Protein AF-A0A379X3N3-F1 (afdb_monomer_lite)

Structure (mmCIF, N/CA/C/O backbone):
data_AF-A0A379X3N3-F1
#
_entry.id   AF-A0A379X3N3-F1
#
loop_
_atom_site.group_PDB
_atom_site.id
_atom_site.type_symbol
_atom_site.label_atom_id
_atom_site.label_alt_id
_atom_site.label_comp_id
_atom_site.label_asym_id
_atom_site.label_entity_id
_atom_site.label_seq_id
_atom_site.pdbx_PDB_ins_code
_atom_site.Cartn_x
_atom_site.Cartn_y
_atom_site.Cartn_z
_atom_site.occupancy
_atom_site.B_iso_or_equiv
_atom_site.auth_seq_id
_atom_site.auth_comp_id
_atom_site.auth_asym_id
_atom_site.auth_atom_id
_atom_site.pdbx_PDB_model_num
ATOM 1 N N . MET A 1 1 ? 20.302 2.102 -43.068 1.00 54.09 1 MET A N 1
ATOM 2 C CA . MET A 1 1 ? 21.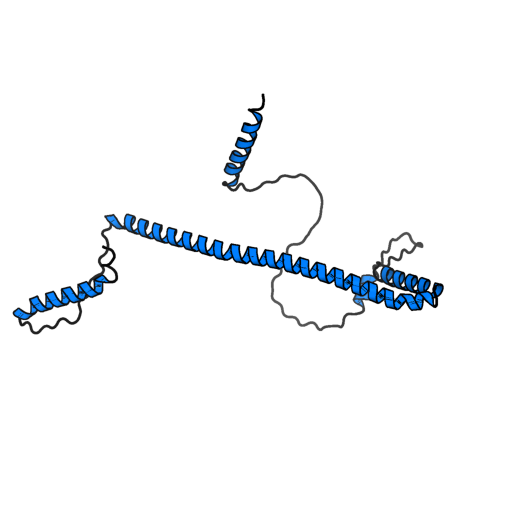719 1.846 -42.735 1.00 54.09 1 MET A CA 1
ATOM 3 C C . MET A 1 1 ? 21.951 1.073 -41.431 1.00 54.09 1 MET A C 1
ATOM 5 O O . MET A 1 1 ? 23.083 0.682 -41.219 1.00 54.09 1 MET A O 1
ATOM 9 N N . ASP A 1 2 ? 20.932 0.757 -40.615 1.00 51.88 2 ASP A N 1
ATOM 10 C CA . ASP A 1 2 ? 21.113 -0.021 -39.363 1.00 51.88 2 ASP A CA 1
ATOM 11 C C . ASP A 1 2 ? 20.844 -1.540 -39.535 1.00 51.88 2 ASP A C 1
ATOM 13 O O . ASP A 1 2 ? 21.485 -2.396 -38.935 1.00 51.88 2 ASP A O 1
ATOM 17 N N . ARG A 1 3 ? 19.973 -1.912 -40.487 1.00 52.22 3 ARG A N 1
ATOM 18 C CA . ARG A 1 3 ? 19.609 -3.315 -40.795 1.00 52.22 3 ARG A CA 1
ATOM 19 C C . ARG A 1 3 ? 20.755 -4.151 -41.397 1.00 52.22 3 ARG A C 1
ATOM 21 O O . ARG A 1 3 ? 20.717 -5.377 -41.372 1.00 52.22 3 ARG A O 1
ATOM 28 N N . ILE A 1 4 ? 21.779 -3.487 -41.934 1.00 55.91 4 ILE A N 1
ATOM 29 C CA . ILE A 1 4 ? 22.947 -4.112 -42.578 1.00 55.91 4 ILE A CA 1
ATOM 30 C C . ILE A 1 4 ? 24.013 -4.581 -41.580 1.00 55.91 4 ILE A C 1
ATOM 32 O O . ILE A 1 4 ? 24.821 -5.441 -41.922 1.00 55.91 4 ILE A O 1
ATOM 36 N N . LEU A 1 5 ? 24.005 -4.054 -40.353 1.00 57.78 5 LEU A N 1
ATOM 37 C CA . LEU A 1 5 ? 25.033 -4.341 -39.351 1.00 57.78 5 LEU A CA 1
ATOM 38 C C . LEU A 1 5 ? 24.737 -5.622 -38.551 1.00 57.78 5 LEU A C 1
ATOM 40 O O . LEU A 1 5 ? 25.677 -6.308 -38.149 1.00 57.78 5 LEU A O 1
ATOM 44 N N . THR A 1 6 ? 23.459 -5.993 -38.397 1.00 59.53 6 THR A N 1
ATOM 45 C CA . THR A 1 6 ? 23.044 -7.125 -37.541 1.00 59.53 6 THR A CA 1
ATOM 46 C C . THR A 1 6 ? 22.432 -8.288 -38.328 1.00 59.53 6 THR A C 1
ATOM 48 O O . THR A 1 6 ? 22.884 -9.420 -38.182 1.00 59.53 6 THR A O 1
ATOM 51 N N . GLU A 1 7 ? 21.458 -8.029 -39.209 1.00 62.16 7 GLU A N 1
ATOM 52 C CA . GLU A 1 7 ? 20.771 -9.067 -40.006 1.00 62.16 7 GLU A CA 1
ATOM 53 C C . GLU A 1 7 ? 21.326 -9.166 -41.433 1.00 62.16 7 GLU A C 1
ATOM 55 O O . GLU A 1 7 ? 21.517 -10.256 -41.974 1.00 62.16 7 GLU A O 1
ATOM 60 N N . GLY A 1 8 ? 21.670 -8.024 -42.036 1.00 63.28 8 GLY A N 1
ATOM 61 C CA . GLY A 1 8 ? 22.209 -7.972 -43.394 1.00 63.28 8 GLY A CA 1
ATOM 62 C C . GLY A 1 8 ? 23.592 -8.602 -43.544 1.00 63.28 8 GLY A C 1
ATOM 63 O O . GLY A 1 8 ? 23.967 -8.941 -44.658 1.00 63.28 8 GLY A O 1
ATOM 64 N N . ARG A 1 9 ? 24.341 -8.842 -42.459 1.00 65.69 9 ARG A N 1
ATOM 65 C CA . ARG A 1 9 ? 25.677 -9.457 -42.538 1.00 65.69 9 ARG A CA 1
ATOM 66 C C . ARG A 1 9 ? 25.641 -10.898 -43.056 1.00 65.69 9 ARG A C 1
ATOM 68 O O . ARG A 1 9 ? 26.589 -11.323 -43.709 1.00 65.69 9 ARG A O 1
ATOM 75 N N . THR A 1 10 ? 24.564 -11.637 -42.787 1.00 71.00 10 THR A N 1
ATOM 76 C CA . THR A 1 10 ? 24.381 -13.006 -43.296 1.00 71.00 10 THR A CA 1
ATOM 77 C C . THR A 1 10 ? 24.008 -12.990 -44.776 1.00 71.00 10 THR A C 1
ATOM 79 O O . THR A 1 10 ? 24.578 -13.745 -45.556 1.00 71.00 10 THR A O 1
ATOM 82 N N . VAL A 1 11 ? 23.114 -12.079 -45.170 1.00 77.88 11 VAL A N 1
ATOM 83 C CA . VAL A 1 11 ? 22.646 -11.931 -46.559 1.00 77.88 11 VAL A CA 1
ATOM 84 C C . VAL A 1 11 ? 23.766 -11.419 -47.470 1.00 77.88 11 VAL A C 1
ATOM 86 O O . VAL A 1 11 ? 24.037 -11.990 -48.519 1.00 77.88 11 VAL A O 1
ATOM 89 N N . ILE A 1 12 ? 24.505 -10.402 -47.024 1.00 78.88 12 ILE A N 1
ATOM 90 C CA . ILE A 1 12 ? 25.644 -9.852 -47.769 1.00 78.88 12 ILE A CA 1
ATOM 91 C C . ILE A 1 12 ? 26.758 -10.902 -47.906 1.00 78.88 12 ILE A C 1
ATOM 93 O O . ILE A 1 12 ? 27.429 -10.941 -48.929 1.00 78.88 12 ILE A O 1
ATOM 97 N N . ARG A 1 13 ? 26.939 -11.792 -46.918 1.00 78.50 13 ARG A N 1
ATOM 98 C CA . ARG A 1 13 ? 27.905 -12.900 -47.003 1.00 78.50 13 ARG A CA 1
ATOM 99 C C . ARG A 1 13 ? 27.524 -13.926 -48.066 1.00 78.50 13 ARG A C 1
ATOM 101 O O . ARG A 1 13 ? 28.397 -14.356 -48.812 1.00 78.50 13 ARG A O 1
ATOM 108 N N . SER A 1 14 ? 26.251 -14.317 -48.141 1.00 81.94 14 SER A N 1
ATOM 109 C CA . SER A 1 14 ? 25.797 -15.247 -49.181 1.00 81.94 14 SER A CA 1
ATOM 110 C C . SER A 1 14 ? 25.897 -14.637 -50.577 1.00 81.94 14 SER A C 1
ATOM 112 O O . SER A 1 14 ? 26.274 -15.330 -51.522 1.00 81.94 14 SER A O 1
ATOM 114 N N . ASP A 1 15 ? 25.611 -13.340 -50.703 1.00 84.25 15 ASP A N 1
ATOM 115 C CA . ASP A 1 15 ? 25.663 -12.642 -51.986 1.00 84.25 15 ASP A CA 1
ATOM 116 C C . ASP A 1 15 ? 27.104 -12.497 -52.490 1.00 84.25 15 ASP A C 1
ATOM 118 O O . ASP A 1 15 ? 27.383 -12.836 -53.642 1.00 84.25 15 ASP A O 1
ATOM 122 N N . THR A 1 16 ? 28.047 -12.104 -51.624 1.00 83.81 16 THR A N 1
ATOM 123 C CA . THR A 1 16 ? 29.464 -12.011 -52.007 1.00 83.81 16 THR A CA 1
ATOM 124 C C . THR A 1 16 ? 30.084 -13.375 -52.276 1.00 83.81 16 THR A C 1
ATOM 126 O O . THR A 1 16 ? 30.878 -13.502 -53.205 1.00 83.81 16 THR A O 1
ATOM 129 N N . GLN A 1 17 ? 29.711 -14.414 -51.520 1.00 83.69 17 GLN A N 1
ATOM 130 C CA . GLN A 1 17 ? 30.141 -15.785 -51.798 1.00 83.69 17 GLN A CA 1
ATOM 131 C C . GLN A 1 17 ? 29.712 -16.224 -53.202 1.00 83.69 17 GLN A C 1
ATOM 133 O O . GLN A 1 17 ? 30.528 -16.780 -53.937 1.00 83.69 17 GLN A O 1
ATOM 138 N N . ARG A 1 18 ? 28.464 -15.939 -53.595 1.00 85.00 18 ARG A N 1
ATOM 139 C CA . ARG A 1 18 ? 27.944 -16.281 -54.924 1.00 85.00 18 ARG A CA 1
ATOM 140 C C . ARG A 1 18 ? 28.677 -15.534 -56.041 1.00 85.00 18 ARG A C 1
ATOM 142 O O . ARG A 1 18 ? 29.036 -16.152 -57.038 1.00 85.00 18 ARG A O 1
ATOM 149 N N . GLU A 1 19 ? 28.927 -14.240 -55.859 1.00 85.62 19 GLU A N 1
ATOM 150 C CA . GLU A 1 19 ? 29.635 -13.390 -56.829 1.00 85.62 19 GLU A CA 1
ATOM 151 C C . GLU A 1 19 ? 31.110 -13.806 -57.005 1.00 85.62 19 GLU A C 1
ATOM 153 O O . GLU A 1 19 ? 31.622 -13.888 -58.126 1.00 85.62 19 GLU A O 1
ATOM 158 N N . LEU A 1 20 ? 31.786 -14.161 -55.907 1.00 83.31 20 LEU A N 1
ATOM 159 C CA . LEU A 1 20 ? 33.136 -14.733 -55.930 1.00 83.31 20 LEU A CA 1
ATOM 160 C C . LEU A 1 20 ? 33.163 -16.097 -56.631 1.00 83.31 20 LEU A C 1
ATOM 162 O O . LEU A 1 20 ? 34.057 -16.352 -57.436 1.00 83.31 20 LEU A O 1
ATOM 166 N N . GLU A 1 21 ? 32.188 -16.969 -56.367 1.00 83.19 21 GLU A N 1
ATOM 167 C CA . GLU A 1 21 ? 32.103 -18.284 -57.010 1.00 83.19 21 GLU A CA 1
ATOM 168 C C . GLU A 1 21 ? 31.851 -18.166 -58.522 1.00 83.19 21 GLU A C 1
ATOM 170 O O . GLU A 1 21 ? 32.465 -18.883 -59.313 1.00 83.19 21 GLU A O 1
ATOM 175 N N . GLU A 1 22 ? 30.991 -17.235 -58.941 1.00 86.12 22 GLU A N 1
ATOM 176 C CA . GLU A 1 22 ? 30.727 -16.930 -60.351 1.00 86.12 22 GLU A CA 1
ATOM 177 C C . GLU A 1 22 ? 31.970 -16.380 -61.063 1.00 86.12 22 GLU A C 1
ATOM 179 O O . GLU A 1 22 ? 32.290 -16.817 -62.170 1.00 86.12 22 GLU A O 1
ATOM 184 N N . THR A 1 23 ? 32.728 -15.508 -60.393 1.00 82.44 23 THR A N 1
ATOM 185 C CA . THR A 1 23 ? 33.973 -14.942 -60.932 1.00 82.44 23 THR A CA 1
ATOM 186 C C . THR A 1 23 ? 35.092 -15.984 -61.030 1.00 82.44 23 THR A C 1
ATOM 188 O O . THR A 1 23 ? 35.889 -15.931 -61.961 1.00 82.44 23 THR A O 1
ATOM 191 N N . ILE A 1 24 ? 35.164 -16.955 -60.109 1.00 82.88 24 ILE A N 1
ATOM 192 C CA . ILE A 1 24 ? 36.232 -17.974 -60.057 1.00 82.88 24 ILE A CA 1
ATOM 193 C C . ILE A 1 24 ? 35.979 -19.155 -61.013 1.00 82.88 24 ILE A C 1
ATOM 195 O O . ILE A 1 24 ? 36.942 -19.721 -61.540 1.00 82.88 24 ILE A O 1
ATOM 199 N N . LYS A 1 25 ? 34.712 -19.511 -61.289 1.00 80.75 25 LYS A N 1
ATOM 200 C CA . LYS A 1 25 ? 34.311 -20.594 -62.218 1.00 80.75 25 LYS A CA 1
ATOM 201 C C . LYS A 1 25 ? 35.048 -20.600 -63.571 1.00 80.75 25 LYS A C 1
ATOM 203 O O . LYS A 1 25 ? 35.559 -21.659 -63.937 1.00 80.75 25 LYS A O 1
ATOM 208 N N . PRO A 1 26 ? 35.161 -19.483 -64.316 1.00 83.81 26 PRO A N 1
ATOM 209 C CA . PRO A 1 26 ? 35.833 -19.479 -65.619 1.00 83.81 26 PRO A CA 1
ATOM 210 C C . PRO A 1 26 ? 37.353 -19.682 -65.540 1.00 83.81 26 PRO A C 1
ATOM 212 O O . PRO A 1 26 ? 37.955 -20.105 -66.525 1.00 83.81 26 PRO A O 1
ATOM 215 N N . TYR A 1 27 ? 37.982 -19.430 -64.387 1.00 82.19 27 TYR A N 1
ATOM 216 C CA . TYR A 1 27 ? 39.433 -19.565 -64.225 1.00 82.19 27 TYR A CA 1
ATOM 217 C C . TYR A 1 27 ? 39.893 -20.996 -63.893 1.00 82.19 27 TYR A C 1
ATOM 219 O O . TYR A 1 27 ? 41.098 -21.229 -63.861 1.00 82.19 27 TYR A O 1
ATOM 227 N N . ASN A 1 28 ? 38.978 -21.955 -63.659 1.00 72.50 28 ASN A N 1
ATOM 228 C CA . ASN A 1 28 ? 39.277 -23.383 -63.420 1.00 72.50 28 ASN A CA 1
ATOM 229 C C . ASN A 1 28 ? 40.468 -23.637 -62.465 1.00 72.50 28 ASN A C 1
ATOM 231 O O . ASN A 1 28 ? 41.291 -24.523 -62.680 1.00 72.50 28 ASN A O 1
ATOM 235 N N . MET A 1 29 ? 40.565 -22.858 -61.383 1.00 77.19 29 MET A N 1
ATOM 236 C CA . MET A 1 29 ? 41.735 -22.868 -60.491 1.00 77.19 29 MET A CA 1
ATOM 237 C C . MET A 1 29 ? 41.759 -24.043 -59.496 1.00 77.19 29 MET A C 1
ATOM 239 O O . MET A 1 29 ? 42.704 -24.164 -58.724 1.00 77.19 29 MET A O 1
ATOM 243 N N . GLY A 1 30 ? 40.725 -24.895 -59.472 1.00 78.06 30 GLY A N 1
ATOM 244 C CA . GLY A 1 30 ? 40.623 -26.022 -58.532 1.00 78.06 30 GLY A CA 1
ATOM 245 C C . GLY A 1 30 ? 40.448 -25.616 -57.059 1.00 78.06 30 GLY A C 1
ATOM 246 O O . GLY A 1 30 ? 40.640 -26.444 -56.174 1.00 78.06 30 GLY A O 1
ATOM 247 N N . ILE A 1 31 ? 40.096 -24.354 -56.787 1.00 80.31 31 ILE A N 1
ATOM 248 C CA . ILE A 1 31 ? 39.899 -23.798 -55.440 1.00 80.31 31 ILE A CA 1
ATOM 249 C C . ILE A 1 31 ? 38.396 -23.713 -55.146 1.00 80.31 31 ILE A C 1
ATOM 251 O O . ILE A 1 31 ? 37.634 -23.208 -55.968 1.00 80.31 31 ILE A O 1
ATOM 255 N N . THR A 1 32 ? 37.973 -24.166 -53.964 1.00 77.88 32 THR A N 1
ATOM 256 C CA . THR A 1 32 ? 36.585 -24.067 -53.476 1.00 77.88 32 THR A CA 1
ATOM 257 C C . THR A 1 32 ? 36.490 -23.087 -52.310 1.00 77.88 32 THR A C 1
ATOM 259 O O . THR A 1 32 ? 37.279 -23.171 -51.367 1.00 77.88 32 THR A O 1
ATOM 262 N N . LEU A 1 33 ? 35.515 -22.176 -52.348 1.00 75.31 33 LEU A N 1
ATOM 263 C CA . LEU A 1 33 ? 35.290 -21.192 -51.288 1.00 75.31 33 LEU A CA 1
ATOM 264 C C . LEU A 1 33 ? 34.464 -21.817 -50.151 1.00 75.31 33 LEU A C 1
ATOM 266 O O . LEU A 1 33 ? 33.369 -22.316 -50.398 1.00 75.31 33 LEU A O 1
ATOM 270 N N . LEU A 1 34 ? 34.993 -21.808 -48.922 1.00 79.81 34 LEU A N 1
ATOM 271 C CA . LEU A 1 34 ? 34.355 -22.455 -47.765 1.00 79.81 34 LEU A CA 1
ATOM 272 C C . LEU A 1 34 ? 33.547 -21.472 -46.901 1.00 79.81 34 LEU A C 1
ATOM 274 O O . LEU A 1 34 ? 32.418 -21.775 -46.532 1.00 79.81 34 LEU A O 1
ATOM 278 N N . ASP A 1 35 ? 34.113 -20.300 -46.592 1.00 77.50 35 ASP A N 1
ATOM 279 C CA . ASP A 1 35 ? 33.439 -19.229 -45.843 1.00 77.50 35 ASP A CA 1
ATOM 280 C C . ASP A 1 35 ? 34.049 -17.858 -46.190 1.00 77.50 35 ASP A C 1
ATOM 282 O O . ASP A 1 35 ? 35.236 -17.756 -46.514 1.00 77.50 35 ASP A O 1
ATOM 286 N N . VAL A 1 36 ? 33.235 -16.803 -46.099 1.00 77.69 36 VAL A N 1
ATOM 287 C CA . VAL A 1 36 ? 33.642 -15.403 -46.289 1.00 77.69 36 VAL A CA 1
ATOM 288 C C . VAL A 1 36 ? 33.483 -14.672 -44.960 1.00 77.69 36 VAL A C 1
ATOM 290 O O . VAL A 1 36 ? 32.374 -14.475 -44.460 1.00 77.69 36 VAL A O 1
ATOM 293 N N . ASN A 1 37 ? 34.601 -14.240 -44.377 1.00 79.31 37 ASN A N 1
ATOM 294 C CA . ASN A 1 37 ? 34.594 -13.496 -43.123 1.00 79.31 37 ASN A CA 1
ATOM 295 C C . ASN A 1 37 ? 34.835 -12.001 -43.375 1.00 79.31 37 ASN A C 1
ATOM 297 O O . ASN A 1 37 ? 35.909 -11.606 -43.828 1.00 79.31 37 ASN A O 1
ATOM 301 N N . PHE A 1 38 ? 33.846 -11.164 -43.058 1.00 72.50 38 PHE A N 1
ATOM 302 C CA . PHE A 1 38 ? 34.005 -9.713 -43.094 1.00 72.50 38 PHE A CA 1
ATOM 303 C C . PHE A 1 38 ? 34.720 -9.226 -41.838 1.00 72.50 38 PHE A C 1
ATOM 305 O O . PHE A 1 38 ? 34.285 -9.491 -40.715 1.00 72.50 38 PHE A O 1
ATOM 312 N N . GLN A 1 39 ? 35.784 -8.450 -42.028 1.00 73.31 39 GLN A N 1
ATOM 313 C CA . GLN A 1 39 ? 36.398 -7.721 -40.925 1.00 73.31 39 GLN A CA 1
ATOM 314 C C . GLN A 1 39 ? 35.425 -6.649 -40.418 1.00 73.31 39 GLN A C 1
ATOM 316 O O . GLN A 1 39 ? 34.684 -6.048 -41.197 1.00 73.31 39 GLN A O 1
ATOM 321 N N . ALA A 1 40 ? 35.392 -6.442 -39.100 1.00 64.44 40 ALA A N 1
ATOM 322 C CA . ALA A 1 40 ? 34.466 -5.507 -38.472 1.00 64.44 40 ALA A CA 1
ATOM 323 C C . ALA A 1 40 ? 34.672 -4.087 -39.028 1.00 64.44 40 ALA A C 1
ATOM 325 O O . ALA A 1 40 ? 35.710 -3.468 -38.792 1.00 64.44 40 ALA A O 1
ATOM 326 N N . ALA A 1 41 ? 33.676 -3.577 -39.757 1.00 65.50 41 ALA A N 1
ATOM 327 C CA . ALA A 1 41 ? 33.667 -2.206 -40.246 1.00 65.50 41 ALA A CA 1
ATOM 328 C C . ALA A 1 41 ? 33.536 -1.256 -39.047 1.00 65.50 41 ALA A C 1
ATOM 330 O O . ALA A 1 41 ? 32.496 -1.210 -38.389 1.00 65.50 41 ALA A O 1
ATOM 331 N N . ARG A 1 42 ? 34.612 -0.533 -38.725 1.00 63.34 42 ARG A N 1
ATOM 332 C CA . ARG A 1 42 ? 34.588 0.509 -37.693 1.00 63.34 42 ARG A CA 1
ATOM 333 C C . ARG A 1 42 ? 34.077 1.816 -38.308 1.00 63.34 42 ARG A C 1
ATOM 335 O O . ARG A 1 42 ? 34.565 2.183 -39.378 1.00 63.34 42 ARG A O 1
ATOM 342 N N . PRO A 1 43 ? 33.149 2.535 -37.653 1.00 66.50 43 PRO A N 1
ATOM 343 C CA . PRO A 1 43 ? 32.787 3.886 -38.064 1.00 66.50 43 PRO A CA 1
ATOM 344 C C . PRO A 1 43 ? 34.018 4.810 -38.064 1.00 66.50 43 PRO A C 1
ATOM 346 O O . PRO A 1 43 ? 34.847 4.698 -37.149 1.00 66.50 43 PRO A O 1
ATOM 349 N N . PRO A 1 44 ? 34.155 5.712 -39.056 1.00 76.94 44 PRO A N 1
ATOM 350 C CA . PRO A 1 44 ? 35.222 6.707 -39.060 1.00 76.94 44 PRO A CA 1
ATOM 351 C C . PRO A 1 44 ? 35.113 7.603 -37.817 1.00 76.94 44 PRO A C 1
ATOM 353 O O . PRO A 1 44 ? 34.011 7.863 -37.333 1.00 76.94 44 PRO A O 1
ATOM 356 N N . GLU A 1 45 ? 36.256 8.054 -37.283 1.00 76.62 45 GLU A N 1
ATOM 357 C CA . GLU A 1 45 ? 36.340 8.833 -36.029 1.00 76.62 45 GLU A CA 1
ATOM 358 C C . GLU A 1 45 ? 35.400 10.053 -36.018 1.00 76.62 45 GLU A C 1
ATOM 360 O O . GLU A 1 45 ? 34.856 10.407 -34.977 1.00 76.62 45 GLU A O 1
ATOM 365 N N . GLU A 1 46 ? 35.147 10.645 -37.187 1.00 76.69 46 GLU A N 1
ATOM 366 C CA . GLU A 1 46 ? 34.381 11.883 -37.360 1.00 76.69 46 GLU A CA 1
ATOM 367 C C . GLU A 1 46 ? 32.898 11.782 -36.959 1.00 76.69 46 GLU A C 1
ATOM 369 O O . GLU A 1 46 ? 32.304 12.795 -36.598 1.00 76.69 46 GLU A O 1
ATOM 374 N N . VAL A 1 47 ? 32.288 10.588 -36.983 1.00 81.19 47 VAL A N 1
ATOM 375 C CA . VAL A 1 47 ? 30.845 10.413 -36.694 1.00 81.19 47 VAL A CA 1
ATOM 376 C C . VAL A 1 47 ? 30.548 9.694 -35.383 1.00 81.19 47 VAL A C 1
ATOM 378 O O . VAL A 1 47 ? 29.393 9.659 -34.966 1.00 81.19 47 VAL A O 1
ATOM 381 N N . LYS A 1 48 ? 31.560 9.149 -34.700 1.00 81.88 48 LYS A N 1
ATOM 382 C CA . LYS A 1 48 ? 31.356 8.351 -33.478 1.00 81.88 48 LYS A CA 1
ATOM 383 C C . LYS A 1 48 ? 30.584 9.112 -32.404 1.00 81.88 48 LYS A C 1
ATOM 385 O O . LYS A 1 48 ? 29.586 8.602 -31.919 1.00 81.88 48 LYS A O 1
ATOM 390 N N . ALA A 1 49 ? 30.959 10.365 -32.143 1.00 88.06 49 ALA A N 1
ATOM 391 C CA . ALA A 1 49 ? 30.320 11.182 -31.113 1.00 88.06 49 ALA A CA 1
ATOM 392 C C . ALA A 1 49 ? 28.807 11.376 -31.338 1.00 88.06 49 ALA A C 1
ATOM 394 O O . ALA A 1 49 ? 28.040 11.322 -30.385 1.00 88.06 49 ALA A O 1
ATOM 395 N N . ALA A 1 50 ? 28.364 11.555 -32.588 1.00 87.25 50 ALA A N 1
ATOM 396 C CA . ALA A 1 50 ? 26.944 11.724 -32.905 1.00 87.25 50 ALA A CA 1
ATOM 397 C C . ALA A 1 50 ? 26.150 10.409 -32.789 1.00 87.25 50 ALA A C 1
ATOM 399 O O . ALA A 1 50 ? 24.981 10.421 -32.407 1.00 87.25 50 ALA A O 1
ATOM 400 N N . PHE A 1 51 ? 26.775 9.270 -33.107 1.00 85.69 51 PHE A N 1
ATOM 401 C CA . PHE A 1 51 ? 26.163 7.954 -32.904 1.00 85.69 51 PHE A CA 1
ATOM 402 C C . PHE A 1 51 ? 26.092 7.585 -31.422 1.00 85.69 51 PHE A C 1
ATOM 404 O O . PHE A 1 51 ? 25.059 7.090 -30.974 1.00 85.69 51 PHE A O 1
ATOM 411 N N . ASP A 1 52 ? 27.154 7.861 -30.667 1.00 89.38 52 ASP A N 1
ATOM 412 C CA . ASP A 1 52 ? 27.209 7.616 -29.227 1.00 89.38 52 ASP A CA 1
ATOM 413 C C . ASP A 1 52 ? 26.150 8.455 -28.495 1.00 89.38 52 ASP A C 1
ATOM 415 O O . ASP A 1 52 ? 25.442 7.930 -27.637 1.00 89.38 52 ASP A O 1
ATOM 419 N N . ASP A 1 53 ? 25.960 9.717 -28.896 1.00 92.88 53 ASP A N 1
ATOM 420 C CA . ASP A 1 53 ? 24.909 10.587 -28.356 1.00 92.88 53 ASP A CA 1
ATOM 421 C C . ASP A 1 53 ? 23.497 10.063 -28.673 1.00 92.88 53 ASP A C 1
ATOM 423 O O . ASP A 1 53 ? 22.646 9.967 -27.789 1.00 92.88 53 ASP A O 1
ATOM 427 N N . ALA A 1 54 ? 23.246 9.611 -29.907 1.00 92.88 54 ALA A N 1
ATOM 428 C CA . ALA A 1 54 ? 21.957 9.020 -30.278 1.00 92.88 54 ALA A CA 1
ATOM 429 C C . ALA A 1 54 ? 21.652 7.720 -29.507 1.00 92.88 54 ALA A C 1
ATOM 431 O O . ALA A 1 54 ? 20.502 7.470 -29.131 1.00 92.88 54 ALA A O 1
ATOM 432 N N . ILE A 1 55 ? 22.668 6.889 -29.253 1.00 91.81 55 ILE A N 1
ATOM 433 C CA . ILE A 1 55 ? 22.526 5.670 -28.447 1.00 91.81 55 ILE A CA 1
ATOM 434 C C . ILE A 1 55 ? 22.243 6.035 -26.988 1.00 91.81 55 ILE A C 1
ATOM 436 O O . ILE A 1 55 ? 21.297 5.492 -26.414 1.00 91.81 55 ILE A O 1
ATOM 440 N N . ALA A 1 56 ? 23.000 6.978 -26.421 1.00 96.19 56 ALA A N 1
ATOM 441 C CA . ALA A 1 56 ? 22.812 7.450 -25.053 1.00 96.19 56 ALA A CA 1
ATOM 442 C C . ALA A 1 56 ? 21.415 8.054 -24.850 1.00 96.19 56 ALA A C 1
ATOM 444 O O . ALA A 1 56 ? 20.730 7.726 -23.882 1.00 96.19 56 ALA A O 1
ATOM 445 N N . ALA A 1 57 ? 20.943 8.876 -25.790 1.00 96.50 57 ALA A N 1
ATOM 446 C CA . ALA A 1 57 ? 19.598 9.441 -25.760 1.00 96.50 57 ALA A CA 1
ATOM 447 C C . ALA A 1 57 ? 18.514 8.350 -25.760 1.00 96.50 57 ALA A C 1
ATOM 449 O O . ALA A 1 57 ? 17.582 8.409 -24.956 1.00 96.50 57 ALA A O 1
ATOM 450 N N . ARG A 1 58 ? 18.659 7.320 -26.604 1.00 96.06 58 ARG A N 1
ATOM 451 C CA . ARG A 1 58 ? 17.708 6.200 -26.670 1.00 96.06 58 ARG A CA 1
ATOM 452 C C . ARG A 1 58 ? 17.721 5.349 -25.400 1.00 96.06 58 ARG A C 1
ATOM 454 O O . ARG A 1 58 ? 16.675 4.872 -24.966 1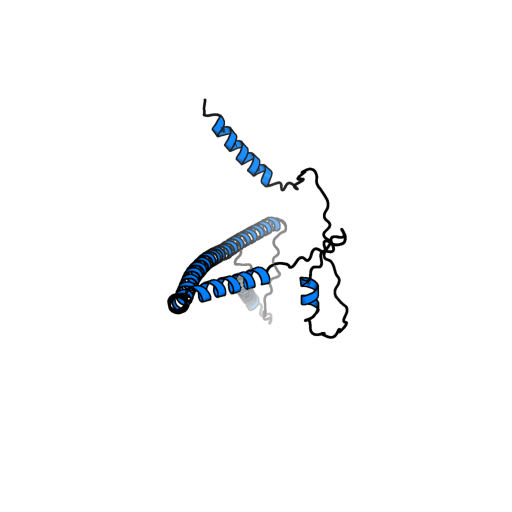.00 96.06 58 ARG A O 1
ATOM 461 N N . GLU A 1 59 ? 18.891 5.128 -24.811 1.00 97.38 59 GLU A N 1
ATOM 462 C CA . GLU A 1 59 ? 19.010 4.391 -23.552 1.00 97.38 59 GLU A CA 1
ATOM 463 C C . GLU A 1 59 ? 18.367 5.160 -22.396 1.00 97.38 59 GLU A C 1
ATOM 465 O O . GLU A 1 59 ? 17.585 4.577 -21.642 1.00 97.38 59 GLU A O 1
ATOM 470 N N . ASN A 1 60 ? 18.612 6.471 -22.320 1.00 97.62 60 ASN A N 1
ATOM 471 C CA . ASN A 1 60 ? 17.981 7.352 -21.343 1.00 97.62 60 ASN A CA 1
ATOM 472 C C . ASN A 1 60 ? 16.455 7.349 -21.496 1.00 97.62 60 ASN A C 1
ATOM 474 O O . ASN A 1 60 ? 15.747 7.186 -20.509 1.00 97.62 60 ASN A O 1
ATOM 478 N N . GLU A 1 61 ? 15.930 7.470 -22.720 1.00 97.12 61 GLU A N 1
ATOM 479 C CA . GLU A 1 61 ? 14.486 7.390 -22.983 1.00 97.12 61 GLU A CA 1
ATOM 480 C C . GLU A 1 61 ? 13.894 6.076 -22.454 1.00 97.12 61 GLU A C 1
ATOM 482 O O . GLU A 1 61 ? 12.917 6.080 -21.704 1.00 97.12 61 GLU A O 1
ATOM 487 N N . GLN A 1 62 ? 14.526 4.944 -22.773 1.00 97.62 62 GLN A N 1
ATOM 488 C CA . GLN A 1 62 ? 14.083 3.642 -22.275 1.00 97.62 62 GLN A CA 1
ATOM 489 C C . GLN A 1 62 ? 14.202 3.528 -20.753 1.00 97.62 62 GLN A C 1
ATOM 491 O O . GLN A 1 62 ? 13.369 2.879 -20.120 1.00 97.62 62 GLN A O 1
ATOM 496 N N . GLN A 1 63 ? 15.227 4.131 -20.147 1.00 98.00 63 GLN A N 1
ATOM 497 C CA . GLN A 1 63 ? 15.374 4.180 -18.698 1.00 98.00 63 GLN A CA 1
ATOM 498 C C . GLN A 1 63 ? 14.223 4.959 -18.055 1.00 98.00 63 GLN A C 1
ATOM 500 O O . GLN A 1 63 ? 13.588 4.425 -17.147 1.00 98.00 63 GLN A O 1
ATOM 505 N N . TYR A 1 64 ? 13.900 6.149 -18.565 1.00 98.12 64 TYR A N 1
ATOM 506 C CA . TYR A 1 64 ? 12.797 6.967 -18.057 1.00 98.12 64 TYR A CA 1
ATOM 507 C C . TYR A 1 64 ? 11.439 6.281 -18.211 1.00 98.12 64 TYR A C 1
ATOM 509 O O . TYR A 1 64 ? 10.629 6.321 -17.286 1.00 98.12 64 TYR A O 1
ATOM 517 N N . ILE A 1 65 ? 11.193 5.608 -19.341 1.00 97.94 65 ILE A N 1
ATOM 518 C CA . ILE A 1 65 ? 9.960 4.835 -19.542 1.00 97.94 65 ILE A CA 1
ATOM 519 C C . ILE A 1 65 ? 9.864 3.715 -18.499 1.00 97.94 65 ILE A C 1
ATOM 521 O O . ILE A 1 65 ? 8.845 3.598 -17.822 1.00 97.94 65 ILE A O 1
ATOM 525 N N . ARG A 1 66 ? 10.939 2.937 -18.303 1.00 97.56 66 ARG A N 1
ATOM 526 C CA . ARG A 1 66 ? 10.961 1.851 -17.308 1.00 97.56 66 ARG A CA 1
ATOM 527 C C . ARG A 1 66 ? 10.777 2.358 -15.881 1.00 97.56 66 ARG A C 1
ATOM 529 O O . ARG A 1 66 ? 10.112 1.699 -15.089 1.00 97.56 66 ARG A O 1
ATOM 536 N N . GLU A 1 67 ? 11.350 3.508 -15.543 1.00 97.50 67 GLU A N 1
ATOM 537 C CA . GLU A 1 67 ? 11.190 4.114 -14.220 1.00 97.50 67 GLU A CA 1
ATOM 538 C C . GLU A 1 67 ? 9.755 4.610 -13.994 1.00 97.50 67 GLU A C 1
ATOM 540 O O . GLU A 1 67 ? 9.177 4.359 -12.937 1.00 97.50 67 GLU A O 1
ATOM 545 N N . ALA A 1 68 ? 9.134 5.228 -15.002 1.00 97.38 68 ALA A N 1
ATOM 546 C CA . ALA A 1 68 ? 7.732 5.635 -14.940 1.00 97.38 68 ALA A CA 1
ATOM 547 C C . ALA A 1 68 ? 6.785 4.426 -14.815 1.00 97.38 68 ALA A C 1
ATOM 549 O O . ALA A 1 68 ? 5.853 4.431 -14.002 1.00 97.38 68 ALA A O 1
ATOM 550 N N . GLU A 1 69 ? 7.037 3.358 -15.573 1.00 97.25 69 GLU A N 1
ATOM 551 C CA . GLU A 1 69 ? 6.307 2.094 -15.452 1.00 97.25 69 GLU A CA 1
ATOM 552 C C . GLU A 1 69 ? 6.493 1.474 -14.062 1.00 97.25 69 GLU A C 1
ATOM 554 O O . GLU A 1 69 ? 5.518 1.074 -13.428 1.00 97.25 69 GLU A O 1
ATOM 559 N N . ALA A 1 70 ? 7.719 1.441 -13.536 1.00 97.38 70 ALA A N 1
ATOM 560 C CA . ALA A 1 70 ? 7.985 0.953 -12.186 1.00 97.38 70 ALA A CA 1
ATOM 561 C C . ALA A 1 70 ? 7.236 1.777 -11.127 1.00 97.38 70 ALA A C 1
ATOM 563 O O . ALA A 1 70 ? 6.583 1.202 -10.256 1.00 97.38 70 ALA A O 1
ATOM 564 N N . TYR A 1 71 ? 7.249 3.107 -11.243 1.00 96.50 71 TYR A N 1
ATOM 565 C CA . TYR A 1 71 ? 6.556 4.003 -10.321 1.00 96.50 71 TYR A CA 1
ATOM 566 C C . TYR A 1 71 ? 5.040 3.774 -10.320 1.00 96.50 71 TYR A C 1
ATOM 568 O O . TYR A 1 71 ? 4.429 3.628 -9.260 1.00 96.50 71 TYR A O 1
ATOM 576 N N . THR A 1 72 ? 4.415 3.689 -11.496 1.00 95.56 72 THR A N 1
ATOM 577 C CA . THR A 1 72 ? 2.967 3.424 -11.599 1.00 95.56 72 THR A CA 1
ATOM 578 C C . THR A 1 72 ? 2.598 2.048 -11.040 1.00 95.56 72 THR A C 1
ATOM 580 O O . THR A 1 72 ? 1.633 1.928 -10.275 1.00 95.56 72 THR A O 1
ATOM 583 N N . ASN A 1 73 ? 3.415 1.034 -11.334 1.00 96.19 73 ASN A N 1
ATOM 584 C CA . ASN A 1 73 ? 3.267 -0.318 -10.802 1.00 96.19 73 ASN A CA 1
ATOM 585 C C . ASN A 1 73 ? 3.511 -0.401 -9.286 1.00 96.19 73 ASN A C 1
ATOM 587 O O . ASN A 1 73 ? 3.006 -1.318 -8.645 1.00 96.19 73 ASN A O 1
ATOM 591 N N . GLU A 1 74 ? 4.244 0.536 -8.685 1.00 96.62 74 GLU A N 1
ATOM 592 C CA . GLU A 1 74 ? 4.480 0.597 -7.238 1.00 96.62 74 GLU A CA 1
ATOM 593 C C . GLU A 1 74 ? 3.379 1.371 -6.500 1.00 96.62 74 GLU A C 1
ATOM 595 O O . GLU A 1 74 ? 2.900 0.933 -5.449 1.00 96.62 74 GLU A O 1
ATOM 600 N N . VAL A 1 75 ? 2.948 2.515 -7.038 1.00 97.44 75 VAL A N 1
ATOM 601 C CA . VAL A 1 75 ? 1.986 3.407 -6.374 1.00 97.44 75 VAL A CA 1
ATOM 602 C C . VAL A 1 75 ? 0.588 2.800 -6.334 1.00 97.44 75 VAL A C 1
ATOM 604 O O . VAL A 1 75 ? -0.041 2.807 -5.272 1.00 97.44 75 VAL A O 1
ATOM 607 N N . GLN A 1 76 ? 0.107 2.233 -7.445 1.00 95.81 76 GLN A N 1
ATOM 608 C CA . GLN A 1 76 ? -1.265 1.726 -7.526 1.00 95.81 76 GLN A CA 1
ATOM 609 C C . GLN A 1 76 ? -1.529 0.583 -6.521 1.00 95.81 76 GLN A C 1
ATOM 611 O O . GLN A 1 76 ? -2.497 0.670 -5.758 1.00 95.81 76 GLN A O 1
ATOM 616 N N . PRO A 1 77 ? -0.682 -0.464 -6.416 1.00 97.12 77 PRO A N 1
ATOM 617 C CA . PRO A 1 77 ? -0.893 -1.532 -5.442 1.00 97.12 77 PRO A CA 1
ATOM 618 C C . PRO A 1 77 ? -0.682 -1.071 -4.002 1.00 97.12 77 PRO A C 1
ATOM 620 O O . PRO A 1 77 ? -1.393 -1.535 -3.112 1.00 97.12 77 PRO A O 1
ATOM 623 N N . ARG A 1 78 ? 0.252 -0.142 -3.751 1.00 97.38 78 ARG A N 1
ATOM 624 C CA . ARG A 1 78 ? 0.453 0.418 -2.406 1.00 97.38 78 ARG A CA 1
ATOM 625 C C . ARG A 1 78 ? -0.766 1.190 -1.926 1.00 97.38 78 ARG A C 1
ATOM 627 O O . ARG A 1 78 ? -1.204 0.961 -0.800 1.00 97.38 78 ARG A O 1
ATOM 634 N N . ALA A 1 79 ? -1.332 2.049 -2.770 1.00 97.31 79 ALA A N 1
ATOM 635 C CA . ALA A 1 79 ? -2.548 2.789 -2.450 1.00 97.31 79 ALA A CA 1
ATOM 636 C C . ALA A 1 79 ? -3.726 1.834 -2.189 1.00 97.31 79 ALA A C 1
ATOM 638 O O . ALA A 1 79 ? -4.408 1.958 -1.172 1.00 97.31 79 ALA A O 1
ATOM 639 N N . ASN A 1 80 ? -3.904 0.817 -3.040 1.00 97.50 80 ASN A N 1
ATOM 640 C CA . ASN A 1 80 ? -4.938 -0.204 -2.850 1.00 97.50 80 ASN A CA 1
ATOM 641 C C . ASN A 1 80 ? -4.737 -1.007 -1.554 1.00 97.50 80 ASN A C 1
ATOM 643 O O . ASN A 1 80 ? -5.693 -1.242 -0.818 1.00 97.50 80 ASN A O 1
ATOM 647 N N . GLY A 1 81 ? -3.499 -1.393 -1.236 1.00 98.19 81 GLY A N 1
ATOM 648 C CA . GLY A 1 81 ? -3.173 -2.099 0.003 1.00 98.19 81 GLY A CA 1
ATOM 649 C C . GLY A 1 81 ? -3.437 -1.253 1.249 1.00 98.19 81 GLY A C 1
ATOM 650 O O . GLY A 1 81 ? -3.990 -1.749 2.230 1.00 98.19 81 GLY A O 1
ATOM 651 N N . GLN A 1 82 ? -3.107 0.040 1.206 1.00 98.12 82 GLN A N 1
ATOM 652 C CA . GLN A 1 82 ? -3.419 0.980 2.286 1.00 98.12 82 GLN A CA 1
ATOM 653 C C . GLN A 1 82 ? -4.929 1.164 2.461 1.00 98.12 82 GLN A C 1
ATOM 655 O O . GLN A 1 82 ? -5.416 1.100 3.589 1.00 98.12 82 GLN A O 1
ATOM 660 N N . ALA A 1 83 ? -5.670 1.333 1.363 1.00 98.12 83 ALA A N 1
ATOM 661 C CA . ALA A 1 83 ? -7.125 1.439 1.394 1.00 98.12 83 ALA A CA 1
ATOM 662 C C . ALA A 1 83 ? -7.765 0.177 1.991 1.00 98.12 83 ALA A C 1
ATOM 664 O O . ALA A 1 83 ? -8.597 0.275 2.894 1.00 98.12 83 ALA A O 1
ATOM 665 N N . GLN A 1 84 ? -7.322 -1.011 1.563 1.00 98.31 84 GLN A N 1
ATOM 666 C CA . GLN A 1 84 ? -7.814 -2.273 2.110 1.00 98.31 84 GLN A CA 1
ATOM 667 C C . GLN A 1 84 ? -7.499 -2.401 3.602 1.00 98.31 84 GLN A C 1
ATOM 669 O O . GLN A 1 84 ? -8.365 -2.804 4.372 1.00 98.31 84 GLN A O 1
ATOM 674 N N . ARG A 1 85 ? -6.293 -2.011 4.035 1.00 98.44 85 ARG A N 1
ATOM 675 C CA . ARG A 1 85 ? -5.915 -2.032 5.454 1.00 98.44 85 ARG A CA 1
ATOM 676 C C . ARG A 1 85 ? -6.848 -1.167 6.300 1.00 98.44 85 ARG A C 1
ATOM 678 O O . ARG A 1 85 ? -7.309 -1.632 7.333 1.00 98.44 85 ARG A O 1
ATOM 685 N N . ILE A 1 86 ? -7.154 0.051 5.848 1.00 98.44 86 ILE A N 1
ATOM 686 C CA . ILE A 1 86 ? -8.072 0.962 6.553 1.00 98.44 86 ILE A CA 1
ATOM 687 C C . ILE A 1 86 ? -9.478 0.352 6.642 1.00 98.44 86 ILE A C 1
ATOM 689 O O . ILE A 1 86 ? -10.116 0.417 7.692 1.00 98.44 86 ILE A O 1
ATOM 693 N N . LEU A 1 87 ? -9.961 -0.269 5.563 1.00 98.44 87 LEU A N 1
ATOM 694 C CA . LEU A 1 87 ? -11.266 -0.933 5.564 1.00 98.44 87 LEU A CA 1
ATOM 695 C C . LEU A 1 87 ? -11.310 -2.125 6.524 1.00 98.44 87 LEU A C 1
ATOM 697 O O . LEU A 1 87 ? -12.290 -2.273 7.255 1.00 98.44 87 LEU A O 1
ATOM 701 N N . GLU A 1 88 ? -10.274 -2.964 6.542 1.00 98.25 88 GLU A N 1
ATOM 702 C CA . GLU A 1 88 ? -10.213 -4.100 7.464 1.00 98.25 88 GLU A CA 1
ATOM 703 C C . GLU A 1 88 ? -10.066 -3.655 8.918 1.00 98.25 88 GLU A C 1
ATOM 705 O O . GLU A 1 88 ? -10.722 -4.214 9.791 1.00 98.25 88 GLU A O 1
ATOM 710 N N . GLU A 1 89 ? -9.296 -2.602 9.190 1.00 98.44 89 GLU A N 1
ATOM 711 C CA . GLU A 1 89 ? -9.189 -2.018 10.528 1.00 98.44 89 GLU A CA 1
ATOM 712 C C . GLU A 1 89 ? -10.538 -1.461 11.007 1.00 98.44 89 GLU A C 1
ATOM 714 O O . GLU A 1 89 ? -10.970 -1.745 12.125 1.00 98.44 89 GLU A O 1
ATOM 719 N N . ALA A 1 90 ? -11.276 -0.763 10.138 1.00 98.44 90 ALA A N 1
ATOM 720 C CA . ALA A 1 90 ? -12.617 -0.275 10.453 1.00 98.44 90 ALA A CA 1
ATOM 721 C C . ALA A 1 90 ? -13.616 -1.420 10.705 1.00 98.44 90 ALA A C 1
ATOM 723 O O . ALA A 1 90 ? -14.442 -1.347 11.621 1.00 98.44 90 ALA A O 1
ATOM 724 N N . ARG A 1 91 ? -13.548 -2.503 9.918 1.00 98.38 91 ARG A N 1
ATOM 725 C CA . ARG A 1 91 ? -14.373 -3.708 10.121 1.00 98.38 91 ARG A CA 1
ATOM 726 C C . ARG A 1 91 ? -14.016 -4.427 11.415 1.00 98.38 91 ARG A C 1
ATOM 728 O O . ARG A 1 91 ? -14.926 -4.852 12.131 1.00 98.38 91 ARG A O 1
ATOM 735 N N . ALA A 1 92 ? -12.727 -4.542 11.722 1.00 98.56 92 ALA A N 1
ATOM 736 C CA . ALA A 1 92 ? -12.235 -5.125 12.960 1.00 98.56 92 ALA A CA 1
ATOM 737 C C . ALA A 1 92 ? -12.731 -4.318 14.162 1.00 98.56 92 ALA A C 1
ATOM 739 O O . ALA A 1 92 ? -13.337 -4.901 15.055 1.00 98.56 92 ALA A O 1
ATOM 740 N N . TYR A 1 93 ? -12.594 -2.989 14.131 1.00 98.38 93 TYR A N 1
ATOM 741 C CA . TYR A 1 93 ? -13.093 -2.103 15.183 1.00 98.38 93 TYR A CA 1
ATOM 742 C C . TYR A 1 93 ? -14.604 -2.251 15.383 1.00 98.38 93 TYR A C 1
ATOM 744 O O . TYR A 1 93 ? -15.060 -2.525 16.490 1.00 98.38 93 TYR A O 1
ATOM 752 N N . LYS A 1 94 ? -15.389 -2.177 14.299 1.00 98.38 94 LYS A N 1
ATOM 753 C CA . LYS A 1 94 ? -16.843 -2.387 14.356 1.00 98.38 94 LYS A CA 1
ATOM 754 C C . LYS A 1 94 ? -17.193 -3.729 15.003 1.00 98.38 94 LYS A C 1
ATOM 756 O O . LYS A 1 94 ? -18.081 -3.798 15.849 1.00 98.38 94 LYS A O 1
ATOM 761 N N . THR A 1 95 ? -16.520 -4.796 14.584 1.00 98.38 95 THR A N 1
ATOM 762 C CA . THR A 1 95 ? -16.785 -6.150 15.083 1.00 98.38 95 THR A CA 1
ATOM 763 C C . THR A 1 95 ? -16.387 -6.277 16.548 1.00 98.38 95 THR A C 1
ATOM 765 O O . THR A 1 95 ? -17.158 -6.817 17.334 1.00 98.38 95 THR A O 1
ATOM 768 N N . GLN A 1 96 ? -15.238 -5.722 16.934 1.00 98.31 96 GLN A N 1
ATOM 769 C CA . GLN A 1 96 ? -14.785 -5.661 18.318 1.00 98.31 96 GLN A CA 1
ATOM 770 C C . GLN A 1 96 ? -15.821 -4.960 19.199 1.00 98.31 96 GLN A C 1
ATOM 772 O O . GLN A 1 96 ? -16.234 -5.541 20.195 1.00 98.31 96 GLN A O 1
ATOM 777 N N . THR A 1 97 ? -16.304 -3.777 18.810 1.00 98.31 97 THR A N 1
ATOM 778 C CA . THR A 1 97 ? -17.307 -3.037 19.591 1.00 98.31 97 THR A CA 1
ATOM 779 C C . THR A 1 97 ? -18.615 -3.816 19.733 1.00 98.31 97 THR A C 1
ATOM 781 O O . THR A 1 97 ? -19.208 -3.843 20.809 1.00 98.31 97 THR A O 1
ATOM 784 N N . ILE A 1 98 ? -19.068 -4.486 18.667 1.00 98.31 98 ILE A N 1
ATOM 785 C CA . ILE A 1 98 ? -20.280 -5.317 18.716 1.00 98.31 98 ILE A CA 1
ATOM 786 C C . ILE A 1 98 ? -20.083 -6.505 19.663 1.00 98.31 98 ILE A C 1
ATOM 788 O O . ILE A 1 98 ? -20.956 -6.779 20.484 1.00 98.31 98 ILE A O 1
ATOM 792 N N . LEU A 1 99 ? -18.955 -7.209 19.557 1.00 98.25 99 LEU A N 1
ATOM 793 C CA . LEU A 1 99 ? -18.663 -8.379 20.385 1.00 98.25 99 LEU A CA 1
ATOM 794 C C . LEU A 1 99 ? -18.452 -8.007 21.853 1.00 98.25 99 LEU A C 1
ATOM 796 O O . LEU A 1 99 ? -18.912 -8.732 22.732 1.00 98.25 99 LEU A O 1
ATOM 800 N N . GLU A 1 100 ? -17.800 -6.879 22.124 1.00 98.00 100 GLU A N 1
ATOM 801 C CA . GLU A 1 100 ? -17.628 -6.342 23.472 1.00 98.00 100 GLU A CA 1
ATOM 802 C C . GLU A 1 100 ? -18.989 -6.024 24.097 1.00 98.00 100 GLU A C 1
ATOM 804 O O . GLU A 1 100 ? -19.316 -6.570 25.151 1.00 98.00 100 GLU A O 1
ATOM 809 N N . ALA A 1 101 ? -19.844 -5.277 23.390 1.00 97.38 101 ALA A N 1
ATOM 810 C CA . ALA A 1 101 ? -21.199 -4.982 23.849 1.00 97.38 101 ALA A CA 1
ATOM 811 C C . ALA A 1 101 ? -22.032 -6.261 24.072 1.00 97.38 101 ALA A C 1
ATOM 813 O O . ALA A 1 101 ? -22.728 -6.391 25.079 1.00 97.38 101 ALA A O 1
ATOM 814 N N . GLN A 1 102 ? -21.946 -7.244 23.170 1.00 97.88 102 GLN A N 1
ATOM 815 C CA . GLN A 1 102 ? -22.620 -8.538 23.339 1.00 97.88 102 GLN A CA 1
ATOM 816 C C . GLN A 1 102 ? -22.091 -9.311 24.555 1.00 97.88 102 GLN A C 1
ATOM 818 O O . GLN A 1 102 ? -22.878 -9.900 25.300 1.00 97.88 102 GLN A O 1
ATOM 823 N N . GLY A 1 103 ? -20.777 -9.293 24.783 1.00 97.81 103 GLY A N 1
ATOM 824 C CA . GLY A 1 103 ? -20.134 -9.915 25.936 1.00 97.81 103 GLY A CA 1
ATOM 825 C C . GLY A 1 103 ? -20.560 -9.273 27.256 1.00 97.81 103 GLY A C 1
ATOM 826 O O . GLY A 1 103 ? -20.878 -9.983 28.213 1.00 97.81 103 GLY A O 1
ATOM 827 N N . GLU A 1 104 ? -20.640 -7.944 27.300 1.00 95.75 104 GLU A N 1
ATOM 828 C CA . GLU A 1 104 ? -21.130 -7.197 28.459 1.00 95.75 104 GLU A CA 1
ATOM 829 C C . GLU A 1 104 ? -22.598 -7.504 28.763 1.00 95.75 104 GLU A C 1
ATOM 831 O O . GLU A 1 104 ? -22.936 -7.806 29.911 1.00 95.75 104 GLU A O 1
ATOM 836 N N . VAL A 1 105 ? -23.462 -7.515 27.741 1.00 96.94 105 VAL A N 1
ATOM 837 C CA . VAL A 1 105 ? -24.878 -7.884 27.891 1.00 96.94 105 VAL A CA 1
ATOM 838 C C . VAL A 1 105 ? -25.011 -9.321 28.394 1.00 96.94 105 VAL A C 1
ATOM 840 O O . VAL A 1 105 ? -25.776 -9.576 29.324 1.00 96.94 105 VAL A O 1
ATOM 843 N N . ALA A 1 106 ? -24.237 -10.260 27.845 1.00 96.69 106 ALA A N 1
ATOM 844 C CA . ALA A 1 106 ? -24.240 -11.650 28.293 1.00 96.69 106 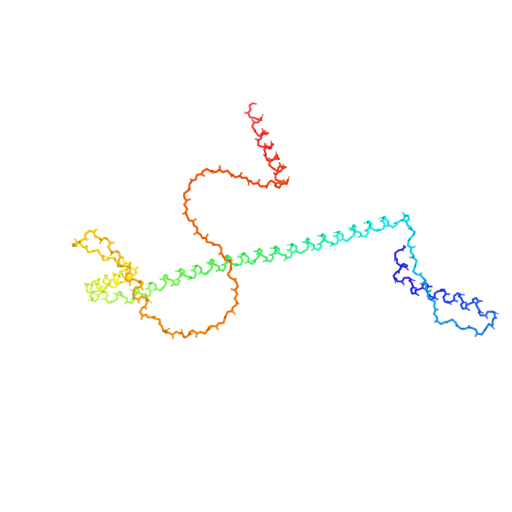ALA A CA 1
ATOM 845 C C . ALA A 1 106 ? -23.757 -11.792 29.746 1.00 96.69 106 ALA A C 1
ATOM 847 O O . ALA A 1 106 ? -24.330 -12.568 30.515 1.00 96.69 106 ALA A O 1
ATOM 848 N N . ARG A 1 107 ? -22.733 -11.029 30.153 1.00 93.31 107 ARG A N 1
ATOM 849 C CA . ARG A 1 107 ? -22.266 -10.978 31.547 1.00 93.31 107 ARG A CA 1
ATOM 850 C C . ARG A 1 107 ? -23.355 -10.426 32.465 1.00 93.31 107 ARG A C 1
ATOM 852 O O . ARG A 1 107 ? -23.627 -11.016 33.509 1.00 93.31 107 ARG A O 1
ATOM 859 N N . PHE A 1 108 ? -23.997 -9.331 32.074 1.00 92.81 108 PHE A N 1
ATOM 860 C CA . PHE A 1 108 ? -25.062 -8.710 32.855 1.00 92.81 108 PHE A CA 1
ATOM 861 C C . PHE A 1 108 ? -26.282 -9.627 32.997 1.00 92.81 108 PHE A C 1
ATOM 863 O O . PHE A 1 108 ? -26.806 -9.785 34.099 1.00 92.81 108 PHE A O 1
ATOM 870 N N . ALA A 1 109 ? -26.689 -10.297 31.916 1.00 95.00 109 ALA A N 1
ATOM 871 C CA . ALA A 1 109 ? -27.800 -11.246 31.920 1.00 95.00 109 ALA A CA 1
ATOM 872 C C . ALA A 1 109 ? -27.588 -12.399 32.915 1.00 95.00 109 ALA A C 1
ATOM 874 O O . ALA A 1 109 ? -28.549 -12.852 33.534 1.00 95.00 109 ALA A O 1
ATOM 875 N N . LYS A 1 110 ? -26.337 -12.840 33.108 1.00 91.31 110 LYS A N 1
ATOM 876 C CA . LYS A 1 110 ? -25.982 -13.864 34.103 1.00 91.31 110 LYS A CA 1
ATOM 877 C C . LYS A 1 110 ? -26.035 -13.346 35.544 1.00 91.31 110 LYS A C 1
ATOM 879 O O . LYS A 1 110 ? -26.466 -14.080 36.422 1.00 91.31 110 LYS A O 1
ATOM 884 N N . ILE A 1 111 ? -25.644 -12.092 35.788 1.00 90.81 111 ILE A N 1
ATOM 885 C CA . ILE A 1 111 ? -25.602 -11.498 37.140 1.00 90.81 111 ILE A CA 1
ATOM 886 C C . ILE A 1 111 ? -26.991 -11.039 37.612 1.00 90.81 111 ILE A C 1
ATOM 888 O O . ILE A 1 111 ? -27.301 -11.101 38.799 1.00 90.81 111 ILE A O 1
ATOM 892 N N . LEU A 1 112 ? -27.852 -10.581 36.700 1.00 91.00 112 LEU A N 1
ATOM 893 C CA . LEU A 1 112 ? -29.182 -10.056 37.019 1.00 91.00 112 LEU A CA 1
ATOM 894 C C . LEU A 1 112 ? -30.061 -10.985 37.889 1.00 91.00 112 LEU A C 1
ATOM 896 O O . LEU A 1 112 ? -30.670 -10.468 38.831 1.00 91.00 112 LEU A O 1
ATOM 900 N N . PRO A 1 113 ? -30.179 -12.306 37.636 1.00 92.25 113 PRO A N 1
ATOM 901 C CA . PRO A 1 113 ? -30.964 -13.187 38.503 1.00 92.25 113 PRO A CA 1
ATOM 902 C C . PRO A 1 113 ? -30.370 -13.312 39.913 1.00 92.25 113 PRO A C 1
ATOM 904 O O . PRO A 1 113 ? -31.119 -13.262 40.887 1.00 92.25 113 PRO A O 1
ATOM 907 N N . GLU A 1 114 ? -29.044 -13.398 40.040 1.00 87.75 114 GLU A N 1
ATOM 908 C CA . GLU A 1 114 ? -28.354 -13.464 41.338 1.00 87.75 114 GLU A CA 1
ATOM 909 C C . GLU A 1 114 ? -28.548 -12.167 42.133 1.00 87.75 114 GLU A C 1
ATOM 911 O O . GLU A 1 114 ? -28.876 -12.187 43.320 1.00 87.75 114 GLU A O 1
ATOM 916 N N . TYR A 1 115 ? -28.453 -11.026 41.447 1.00 90.25 115 TYR A N 1
ATOM 917 C CA . TYR A 1 115 ? -28.689 -9.714 42.035 1.00 90.25 115 TYR A CA 1
ATOM 918 C C . TYR A 1 115 ? -30.124 -9.554 42.558 1.00 90.25 115 TYR A C 1
ATOM 920 O O . TYR A 1 115 ? -30.334 -8.994 43.634 1.00 90.25 115 TYR A O 1
ATOM 928 N N . LYS A 1 116 ? -31.118 -10.062 41.813 1.00 91.31 116 LYS A N 1
ATOM 929 C CA . LYS A 1 116 ? -32.524 -10.073 42.246 1.00 91.31 116 LYS A CA 1
ATOM 930 C C . LYS A 1 116 ? -32.756 -10.977 43.458 1.00 91.31 116 LYS A C 1
ATOM 932 O O . LYS A 1 116 ? -33.619 -10.658 44.269 1.00 91.31 116 LYS A O 1
ATOM 937 N N . ALA A 1 117 ? -32.010 -12.076 43.583 1.00 92.06 117 ALA A N 1
ATOM 938 C CA . ALA A 1 117 ? -32.121 -12.990 44.716 1.00 92.06 117 ALA A CA 1
ATOM 939 C C . ALA A 1 117 ? -31.502 -12.411 46.002 1.00 92.06 117 ALA A C 1
ATOM 941 O O . ALA A 1 117 ? -32.105 -12.511 47.068 1.00 92.06 117 ALA A O 1
ATOM 942 N N . ALA A 1 118 ? -30.320 -11.789 45.913 1.00 92.38 118 ALA A N 1
ATOM 943 C CA . ALA A 1 118 ? -29.605 -11.252 47.073 1.00 92.38 118 ALA A CA 1
ATOM 944 C C . ALA A 1 118 ? -28.863 -9.936 46.746 1.00 92.38 118 ALA A C 1
ATOM 946 O O . ALA A 1 118 ? -27.662 -9.947 46.451 1.00 92.38 118 ALA A O 1
ATOM 947 N N . PRO A 1 119 ? -29.526 -8.769 46.845 1.00 88.31 119 PRO A N 1
ATOM 948 C CA . PRO A 1 119 ? -28.949 -7.507 46.381 1.00 88.31 119 PRO A CA 1
ATOM 949 C C . PRO A 1 119 ? -27.785 -6.997 47.243 1.00 88.31 119 PRO A C 1
ATOM 951 O O . PRO A 1 119 ? -26.858 -6.399 46.702 1.00 88.31 119 PRO A O 1
ATOM 954 N N . GLN A 1 120 ? -27.800 -7.223 48.564 1.00 90.62 120 GLN A N 1
ATOM 955 C CA . GLN A 1 120 ? -26.762 -6.688 49.461 1.00 90.62 120 GLN A CA 1
ATOM 956 C C . GLN A 1 120 ? -25.420 -7.411 49.289 1.00 90.62 120 GLN A C 1
ATOM 958 O O . GLN A 1 120 ? -24.403 -6.773 49.031 1.00 90.62 120 GLN A O 1
ATOM 963 N N . ILE A 1 121 ? -25.439 -8.746 49.321 1.00 92.75 121 ILE A N 1
ATOM 964 C CA . ILE A 1 121 ? -24.233 -9.579 49.206 1.00 92.75 121 ILE A CA 1
ATOM 965 C C . ILE A 1 121 ? -23.601 -9.421 47.815 1.00 92.75 121 ILE A C 1
ATOM 967 O O . ILE A 1 121 ? -22.384 -9.313 47.688 1.00 92.75 121 ILE A O 1
ATOM 971 N N . THR A 1 122 ? -24.423 -9.337 46.763 1.00 90.25 122 THR A N 1
ATOM 972 C CA . THR A 1 122 ? -23.928 -9.169 45.387 1.00 90.25 122 THR A CA 1
ATOM 973 C C . THR A 1 122 ? -23.226 -7.819 45.189 1.00 90.25 122 THR A C 1
ATOM 975 O O . THR A 1 122 ? -22.207 -7.758 44.503 1.00 90.25 122 THR A O 1
ATOM 978 N N . ARG A 1 123 ? -23.721 -6.734 45.810 1.00 89.38 123 ARG A N 1
ATOM 979 C CA . ARG A 1 123 ? -23.056 -5.415 45.768 1.00 89.38 123 ARG A CA 1
ATOM 980 C C . ARG A 1 123 ? -21.710 -5.430 46.476 1.00 89.38 123 ARG A C 1
ATOM 982 O O . ARG A 1 123 ? -20.734 -4.935 45.922 1.00 89.38 123 ARG A O 1
ATOM 989 N N . GLU A 1 124 ? -21.670 -5.987 47.681 1.00 92.50 124 GLU A N 1
ATOM 990 C CA . GLU A 1 124 ? -20.449 -6.052 48.483 1.00 92.50 124 GLU A CA 1
ATOM 991 C C . GLU A 1 124 ? -19.383 -6.915 47.800 1.00 92.50 124 GLU A C 1
ATOM 993 O O . GLU A 1 124 ? -18.236 -6.490 47.668 1.00 92.50 124 GLU A O 1
ATOM 998 N N . ARG A 1 125 ? -19.780 -8.065 47.240 1.00 92.75 125 ARG A N 1
ATOM 999 C CA . ARG A 1 125 ? -18.895 -8.909 46.431 1.00 92.75 125 ARG A CA 1
ATOM 1000 C C . ARG A 1 125 ? -18.325 -8.161 45.228 1.00 92.75 125 ARG A C 1
ATOM 1002 O O . ARG A 1 125 ? -17.114 -8.172 45.038 1.00 92.75 125 ARG A O 1
ATOM 1009 N N . LEU A 1 126 ? -19.172 -7.498 44.435 1.00 90.38 126 LEU A N 1
ATOM 1010 C CA . LEU A 1 126 ? -18.718 -6.743 43.264 1.00 90.38 126 LEU A CA 1
ATOM 1011 C C . LEU A 1 126 ? -17.730 -5.637 43.670 1.00 90.38 126 LEU A C 1
ATOM 1013 O O . LEU A 1 126 ? -16.721 -5.436 43.002 1.00 90.38 126 LEU A O 1
ATOM 1017 N N . TYR A 1 127 ? -17.992 -4.942 44.780 1.00 93.38 127 TYR A N 1
ATOM 1018 C CA . TYR A 1 127 ? -17.086 -3.926 45.313 1.00 93.38 127 TYR A CA 1
ATOM 1019 C C . TYR A 1 127 ? -15.722 -4.518 45.683 1.00 93.38 127 TYR A C 1
ATOM 1021 O O . TYR A 1 127 ? -14.701 -4.013 45.216 1.00 93.38 127 TYR A O 1
ATOM 1029 N N . ILE A 1 128 ? -15.698 -5.612 46.448 1.00 94.75 128 ILE A N 1
ATOM 1030 C CA . ILE A 1 128 ? -14.452 -6.280 46.842 1.00 94.75 128 ILE A CA 1
ATOM 1031 C C . ILE A 1 128 ? -13.690 -6.778 45.607 1.00 94.75 128 ILE A C 1
ATOM 1033 O O . ILE A 1 128 ? -12.503 -6.492 45.500 1.00 94.75 128 ILE A O 1
ATOM 1037 N N . GLU A 1 129 ? -14.353 -7.421 44.639 1.00 91.75 129 GLU A N 1
ATOM 1038 C CA . GLU A 1 129 ? -13.721 -7.887 43.390 1.00 91.75 129 GLU A CA 1
ATOM 1039 C C . GLU A 1 129 ? -13.149 -6.723 42.559 1.00 91.75 129 GLU A C 1
ATOM 1041 O O . GLU A 1 129 ? -12.044 -6.808 42.015 1.00 91.75 129 GLU A O 1
ATOM 1046 N N . THR A 1 130 ? -13.877 -5.603 42.456 1.00 92.12 130 THR A N 1
ATOM 1047 C CA . THR A 1 130 ? -13.374 -4.419 41.739 1.00 92.12 130 THR A CA 1
ATOM 1048 C C . THR A 1 130 ? -12.186 -3.786 42.454 1.00 92.12 130 THR A C 1
ATOM 1050 O O . THR A 1 130 ? -11.203 -3.448 41.792 1.00 92.12 130 THR A O 1
ATOM 1053 N N . MET A 1 131 ? -12.225 -3.675 43.786 1.00 92.31 131 MET A N 1
ATOM 1054 C CA . MET A 1 131 ? -11.096 -3.165 44.561 1.00 92.31 131 MET A CA 1
ATOM 1055 C C . MET A 1 131 ? -9.903 -4.099 44.524 1.00 92.31 131 MET A C 1
ATOM 1057 O O . MET A 1 131 ? -8.791 -3.616 44.361 1.00 92.31 131 MET A O 1
ATOM 1061 N N . GLU A 1 132 ? -10.102 -5.412 44.591 1.00 91.19 132 GLU A N 1
ATOM 1062 C CA . GLU A 1 132 ? -9.036 -6.389 44.391 1.00 91.19 132 GLU A CA 1
ATOM 1063 C C . GLU A 1 132 ? -8.353 -6.164 43.038 1.00 91.19 132 GLU A C 1
ATOM 1065 O O . GLU A 1 132 ? -7.136 -6.002 42.989 1.00 91.19 132 GLU A O 1
ATOM 1070 N N . LYS A 1 133 ? -9.127 -6.045 41.951 1.00 90.19 133 LYS A N 1
ATOM 1071 C CA . LYS A 1 133 ? -8.585 -5.829 40.603 1.00 90.19 133 LYS A CA 1
ATOM 1072 C C . LYS A 1 133 ? -7.866 -4.485 40.450 1.00 90.19 133 LYS A C 1
ATOM 1074 O O . LYS A 1 133 ? -6.857 -4.411 39.753 1.00 90.19 133 LYS A O 1
ATOM 1079 N N . VAL A 1 134 ? -8.361 -3.409 41.057 1.00 91.25 134 VAL A N 1
ATOM 1080 C CA . VAL A 1 134 ? -7.705 -2.088 40.992 1.00 91.25 134 VAL A CA 1
ATOM 1081 C C . VAL A 1 134 ? -6.441 -2.067 41.854 1.00 91.25 134 VAL A C 1
ATOM 1083 O O . VAL A 1 134 ? -5.381 -1.617 41.410 1.00 91.25 134 VAL A O 1
ATOM 1086 N N . LEU A 1 135 ? -6.523 -2.592 43.076 1.00 88.00 135 LEU A N 1
ATOM 1087 C CA . LEU A 1 135 ? -5.404 -2.632 44.012 1.00 88.00 135 LEU A CA 1
ATOM 1088 C C . LEU A 1 135 ? -4.314 -3.612 43.560 1.00 88.00 135 LEU A C 1
ATOM 1090 O O . LEU A 1 135 ? -3.142 -3.331 43.802 1.00 88.00 135 LEU A O 1
ATOM 1094 N N . SER A 1 136 ? -4.647 -4.690 42.837 1.00 84.62 136 SER A N 1
ATOM 1095 C CA . SER A 1 136 ? -3.656 -5.624 42.277 1.00 84.62 136 SER A CA 1
ATOM 1096 C C . SER A 1 136 ? -2.748 -4.978 41.227 1.00 84.62 136 SER A C 1
ATOM 1098 O O . SER A 1 136 ? -1.605 -5.393 41.068 1.00 84.62 136 SER A O 1
ATOM 1100 N N . HIS A 1 137 ? -3.239 -3.961 40.511 1.00 83.56 137 HIS A N 1
ATOM 1101 C CA . HIS A 1 137 ? -2.473 -3.222 39.500 1.00 83.56 137 HIS A CA 1
ATOM 1102 C C . HIS A 1 137 ? -1.822 -1.946 40.059 1.00 83.56 137 HIS A C 1
ATOM 1104 O O . HIS A 1 137 ? -1.130 -1.229 39.333 1.00 83.56 137 HIS A O 1
ATOM 1110 N N . THR A 1 138 ? -2.027 -1.641 41.344 1.00 80.62 138 THR A N 1
ATOM 1111 C CA . THR A 1 138 ? -1.489 -0.434 41.974 1.00 80.62 138 THR A CA 1
ATOM 1112 C C . THR A 1 138 ? -0.149 -0.734 42.644 1.00 80.62 138 THR A C 1
ATOM 1114 O O . THR A 1 138 ? 0.007 -1.709 43.378 1.00 80.62 138 THR A O 1
ATOM 1117 N N . ARG A 1 139 ? 0.847 0.132 42.421 1.00 70.50 139 ARG A N 1
ATOM 1118 C CA . ARG A 1 139 ? 2.168 0.005 43.054 1.00 70.50 139 ARG A CA 1
ATOM 1119 C C . ARG A 1 139 ? 2.044 0.230 44.562 1.00 70.50 139 ARG A C 1
ATOM 1121 O O . ARG A 1 139 ? 1.704 1.326 45.001 1.00 70.50 139 ARG A O 1
ATOM 1128 N N . LYS A 1 140 ? 2.347 -0.800 45.353 1.00 73.50 140 LYS A N 1
ATOM 1129 C CA . LYS A 1 140 ? 2.322 -0.735 46.819 1.00 73.50 140 LYS A CA 1
ATOM 1130 C C . LYS A 1 140 ? 3.519 0.075 47.326 1.00 73.50 140 LYS A C 1
ATOM 1132 O O . LYS A 1 140 ? 4.660 -0.339 47.143 1.00 73.50 140 LYS A O 1
ATOM 1137 N N . VAL A 1 141 ? 3.254 1.217 47.961 1.00 66.38 141 VAL A N 1
ATOM 1138 C CA . VAL A 1 141 ? 4.265 2.068 48.610 1.00 66.38 141 VAL A CA 1
ATOM 1139 C C . VAL A 1 141 ? 4.046 1.995 50.118 1.00 66.38 141 VAL A C 1
ATOM 1141 O O . VAL A 1 141 ? 2.968 2.325 50.602 1.00 66.38 141 VAL A O 1
ATOM 1144 N N . LEU A 1 142 ? 5.054 1.532 50.858 1.00 64.56 142 LEU A N 1
ATOM 1145 C CA . LEU A 1 142 ? 5.050 1.531 52.320 1.00 64.56 142 LEU A CA 1
ATOM 1146 C C . LEU A 1 142 ? 5.893 2.712 52.805 1.00 64.56 142 LEU A C 1
ATOM 1148 O O . LEU A 1 142 ? 7.072 2.798 52.471 1.00 64.56 142 LEU A O 1
ATOM 1152 N N . VAL A 1 143 ? 5.288 3.614 53.579 1.00 62.66 143 VAL A N 1
ATOM 1153 C CA . VAL A 1 143 ? 5.981 4.728 54.240 1.00 62.66 143 VAL A CA 1
ATOM 1154 C C . VAL A 1 143 ? 6.085 4.388 55.725 1.00 62.66 143 VAL A C 1
ATOM 1156 O O . VAL A 1 143 ? 5.070 4.136 56.371 1.00 62.66 143 VAL A O 1
ATOM 1159 N N . ASN A 1 144 ? 7.307 4.318 56.257 1.00 66.06 144 ASN A N 1
ATOM 1160 C CA . ASN A 1 144 ? 7.549 4.102 57.682 1.00 66.06 144 ASN A CA 1
ATOM 1161 C C . ASN A 1 144 ? 7.652 5.465 58.379 1.00 66.06 144 ASN A C 1
ATOM 1163 O O . ASN A 1 144 ? 8.631 6.178 58.191 1.00 66.06 144 ASN A O 1
ATOM 1167 N N . ASP A 1 145 ? 6.646 5.820 59.175 1.00 62.03 145 ASP A N 1
ATOM 1168 C CA . ASP A 1 145 ? 6.517 7.133 59.829 1.00 62.03 145 ASP A CA 1
ATOM 1169 C C . ASP A 1 145 ? 7.428 7.297 61.065 1.00 62.03 145 ASP A C 1
ATOM 1171 O O . ASP A 1 145 ? 7.476 8.342 61.706 1.00 62.03 145 ASP A O 1
ATOM 1175 N N . LYS A 1 146 ? 8.182 6.254 61.441 1.00 65.25 146 LYS A N 1
ATOM 1176 C CA . LYS A 1 146 ? 8.952 6.254 62.696 1.00 65.25 146 LYS A CA 1
ATOM 1177 C C . LYS A 1 146 ? 10.366 6.822 62.587 1.00 65.25 146 LYS A C 1
ATOM 1179 O O . LYS A 1 146 ? 11.077 6.890 63.584 1.00 65.25 146 LYS A O 1
ATOM 1184 N N . SER A 1 147 ? 10.794 7.198 61.391 1.00 55.00 147 SER A N 1
ATOM 1185 C CA . SER A 1 147 ? 12.133 7.712 61.125 1.00 55.00 147 SER A CA 1
ATOM 1186 C C . SER A 1 147 ? 12.072 8.395 59.764 1.00 55.00 147 SER A C 1
ATOM 1188 O O . SER A 1 147 ? 11.713 7.728 58.800 1.00 55.00 147 SER A O 1
ATOM 1190 N N . GLY A 1 148 ? 12.365 9.699 59.677 1.00 56.50 148 GLY A N 1
ATOM 1191 C CA . GLY A 1 148 ? 12.214 10.564 58.487 1.00 56.50 148 GLY A CA 1
ATOM 1192 C C . GLY A 1 148 ? 13.051 10.200 57.246 1.00 56.50 148 GLY A C 1
ATOM 1193 O O . GLY A 1 148 ? 13.427 11.065 56.462 1.00 56.50 148 GLY A O 1
ATOM 1194 N N . ASN A 1 149 ? 13.361 8.924 57.060 1.00 58.59 149 ASN A N 1
ATOM 1195 C CA . ASN A 1 149 ? 14.028 8.313 55.929 1.00 58.59 149 ASN A CA 1
ATOM 1196 C C . ASN A 1 149 ? 12.957 7.678 55.045 1.00 58.59 149 ASN A C 1
ATOM 1198 O O . ASN A 1 149 ? 12.381 6.633 55.352 1.00 58.59 149 ASN A O 1
ATOM 1202 N N . LEU A 1 150 ? 12.730 8.336 53.913 1.00 60.00 150 LEU A N 1
ATOM 1203 C CA . LEU A 1 150 ? 11.822 7.946 52.844 1.00 60.00 150 LEU A CA 1
ATOM 1204 C C . LEU A 1 150 ? 12.382 6.705 52.119 1.00 60.00 150 LEU A C 1
ATOM 1206 O O . LEU A 1 150 ? 12.879 6.784 50.999 1.00 60.00 150 LEU A O 1
ATOM 1210 N N . MET A 1 151 ? 12.367 5.543 52.778 1.00 60.81 151 MET A N 1
ATOM 1211 C CA . MET A 1 151 ? 12.776 4.285 52.157 1.00 60.81 151 MET A CA 1
ATOM 1212 C C . MET A 1 151 ? 11.622 3.754 51.308 1.00 60.81 151 MET A C 1
ATOM 1214 O O . MET A 1 151 ? 10.788 2.974 51.763 1.00 60.81 151 MET A O 1
ATOM 1218 N N . VAL A 1 152 ? 11.563 4.218 50.059 1.00 60.72 152 VAL A N 1
ATOM 1219 C CA . VAL A 1 152 ? 10.647 3.689 49.046 1.00 60.72 152 VAL A CA 1
ATOM 1220 C C . VAL A 1 152 ? 11.116 2.283 48.701 1.00 60.72 152 VAL A C 1
ATOM 1222 O O . VAL A 1 152 ? 12.092 2.111 47.979 1.00 60.72 152 VAL A O 1
ATOM 1225 N N . LEU A 1 153 ? 10.439 1.273 49.241 1.00 65.31 153 LEU A N 1
ATOM 1226 C CA . LEU A 1 153 ? 10.656 -0.125 48.880 1.00 65.31 153 LEU A CA 1
ATOM 1227 C C . LEU A 1 153 ? 9.740 -0.472 47.694 1.00 65.31 153 LEU A C 1
ATOM 1229 O O . LEU A 1 153 ? 8.541 -0.673 47.904 1.00 65.31 153 LEU A O 1
ATOM 1233 N N . PRO A 1 154 ? 10.245 -0.546 46.445 1.00 63.69 154 PRO A N 1
ATOM 1234 C CA . PRO A 1 154 ? 9.482 -1.088 45.330 1.00 63.69 154 PRO A CA 1
ATOM 1235 C C . PRO A 1 154 ? 9.381 -2.610 45.490 1.00 63.69 154 PRO A C 1
ATOM 1237 O O . PRO A 1 154 ? 10.205 -3.368 44.982 1.00 63.69 154 PRO A O 1
ATOM 1240 N N . LEU A 1 155 ? 8.347 -3.070 46.195 1.00 63.75 155 LEU A N 1
ATOM 1241 C CA . LEU A 1 155 ? 8.089 -4.502 46.401 1.00 63.75 155 LEU A CA 1
ATOM 1242 C C . LEU A 1 155 ? 7.853 -5.267 45.082 1.00 63.75 155 LEU A C 1
ATOM 1244 O O . LEU A 1 155 ? 8.041 -6.479 45.040 1.00 63.75 155 LEU A O 1
ATOM 1248 N N . ASP A 1 156 ? 7.514 -4.564 43.997 1.00 63.12 156 ASP A N 1
ATOM 1249 C CA . ASP A 1 156 ? 7.336 -5.129 42.652 1.00 63.12 156 ASP A CA 1
ATOM 1250 C C . ASP A 1 156 ? 8.624 -5.782 42.112 1.00 63.12 156 ASP A C 1
ATOM 1252 O O . ASP A 1 156 ? 8.582 -6.868 41.542 1.00 63.12 156 ASP A O 1
ATOM 1256 N N . GLN A 1 157 ? 9.802 -5.200 42.375 1.00 59.97 157 GLN A N 1
ATOM 1257 C CA . GLN A 1 157 ? 11.071 -5.803 41.939 1.00 59.97 157 GLN A CA 1
ATOM 1258 C C . GLN A 1 157 ? 11.476 -7.011 42.798 1.00 59.97 157 GLN A C 1
ATOM 1260 O O . GLN A 1 157 ? 12.085 -7.948 42.286 1.00 59.97 157 GLN A O 1
ATOM 1265 N N . MET A 1 158 ? 11.096 -7.033 44.081 1.00 59.22 158 MET A N 1
ATOM 1266 C CA . MET A 1 158 ? 11.399 -8.156 44.976 1.00 59.22 158 MET A CA 1
ATOM 1267 C C . MET A 1 158 ? 10.503 -9.373 44.724 1.00 59.22 158 MET A C 1
ATOM 1269 O O . MET A 1 158 ? 11.004 -10.494 44.737 1.00 59.22 158 MET A O 1
ATOM 1273 N N . LEU A 1 159 ? 9.204 -9.184 44.451 1.00 62.00 159 LEU A N 1
ATOM 1274 C CA . LEU A 1 159 ? 8.312 -10.308 44.127 1.00 62.00 159 LEU A CA 1
ATOM 1275 C C . LEU A 1 159 ? 8.589 -10.889 42.732 1.00 62.00 159 LEU A C 1
ATOM 1277 O O . LEU A 1 159 ? 8.472 -12.097 42.538 1.00 62.00 159 LEU A O 1
ATOM 1281 N N . LYS A 1 160 ? 9.009 -10.061 41.768 1.00 59.38 160 LYS A N 1
ATOM 1282 C CA . LYS A 1 160 ? 9.329 -10.504 40.400 1.00 59.38 160 LYS A CA 1
ATOM 1283 C C . LYS A 1 160 ? 10.705 -11.180 40.290 1.00 59.38 160 LYS A C 1
ATOM 1285 O O . LYS A 1 160 ? 10.914 -11.973 39.379 1.00 59.38 160 LYS A O 1
ATOM 1290 N N . GLY A 1 161 ? 11.613 -10.920 41.238 1.00 52.78 161 GLY A N 1
ATOM 1291 C CA . GLY A 1 161 ? 12.921 -11.582 41.354 1.00 52.78 161 GLY A CA 1
ATOM 1292 C C . GLY A 1 161 ? 12.901 -12.962 42.030 1.00 52.78 161 GLY A C 1
ATOM 1293 O O . GLY A 1 161 ? 13.890 -13.683 41.946 1.00 52.78 161 GLY A O 1
ATOM 1294 N N . GLY A 1 162 ? 11.797 -13.353 42.678 1.00 51.69 162 GLY 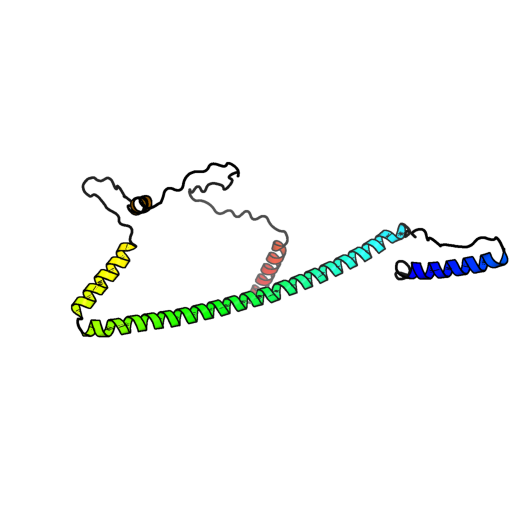A N 1
ATOM 1295 C CA . GLY A 1 162 ? 11.664 -14.654 43.353 1.00 51.69 162 GLY A CA 1
ATOM 1296 C C . GLY A 1 162 ? 11.201 -15.808 42.457 1.00 51.69 162 GLY A C 1
ATOM 1297 O O . GLY A 1 162 ? 11.245 -16.957 42.884 1.00 51.69 162 GLY A O 1
ATOM 1298 N N . ASN A 1 163 ? 10.767 -15.521 41.225 1.00 50.78 163 ASN A N 1
ATOM 1299 C CA . ASN A 1 163 ? 10.127 -16.498 40.343 1.00 50.78 163 ASN A CA 1
ATOM 1300 C C . ASN A 1 163 ? 10.737 -16.467 38.929 1.00 50.78 163 ASN A C 1
ATOM 1302 O O . ASN A 1 163 ? 10.065 -16.163 37.945 1.00 50.78 163 ASN A O 1
ATOM 1306 N N . ALA A 1 164 ? 12.028 -16.787 38.824 1.00 38.31 164 ALA A N 1
ATOM 1307 C CA . ALA A 1 164 ? 12.680 -17.103 37.554 1.00 38.31 164 ALA A CA 1
ATOM 1308 C C . ALA A 1 164 ? 13.491 -18.408 37.702 1.00 38.31 164 ALA A C 1
ATOM 1310 O O . ALA A 1 164 ? 14.363 -18.478 38.571 1.00 38.31 164 ALA A O 1
ATOM 1311 N N . PRO A 1 165 ? 13.218 -19.457 36.903 1.00 40.38 165 PRO A N 1
ATOM 1312 C CA . PRO A 1 165 ? 14.002 -20.684 36.929 1.00 40.38 165 PRO A CA 1
ATOM 1313 C C . PRO A 1 165 ? 15.409 -20.418 36.380 1.00 40.38 165 PRO A C 1
ATOM 1315 O O . PRO A 1 165 ? 15.585 -19.763 35.353 1.00 40.38 165 PRO A O 1
ATOM 1318 N N . ALA A 1 166 ? 16.415 -20.937 37.082 1.00 40.47 166 ALA A N 1
ATOM 1319 C CA . ALA A 1 166 ? 17.820 -20.832 36.720 1.00 40.47 166 ALA A CA 1
ATOM 1320 C C . ALA A 1 166 ? 18.110 -21.558 35.392 1.00 40.47 166 ALA A C 1
ATOM 1322 O O . ALA A 1 166 ? 18.175 -22.787 35.345 1.00 40.47 166 ALA A O 1
ATOM 1323 N N . ALA A 1 167 ? 18.317 -20.794 34.319 1.00 35.69 167 ALA A N 1
ATOM 1324 C CA . ALA A 1 167 ? 18.894 -21.287 33.074 1.00 35.69 167 ALA A CA 1
ATOM 1325 C C . ALA A 1 167 ? 20.416 -21.087 33.106 1.00 35.69 167 ALA A C 1
ATOM 1327 O O . ALA A 1 167 ? 20.920 -19.999 33.385 1.00 35.69 167 ALA A O 1
ATOM 1328 N N . LYS A 1 168 ? 21.131 -22.189 32.876 1.00 36.59 168 LYS A N 1
ATOM 1329 C CA . LYS A 1 168 ? 22.588 -22.309 32.908 1.00 36.59 168 LYS A CA 1
ATOM 1330 C C . LYS A 1 168 ? 23.248 -21.420 31.850 1.00 36.59 168 LYS A C 1
ATOM 1332 O O . LYS A 1 168 ? 22.799 -21.354 30.712 1.00 36.59 168 LYS A O 1
ATOM 1337 N N . SER A 1 169 ? 24.335 -20.790 32.280 1.00 33.66 169 SER A N 1
ATOM 1338 C CA . SER A 1 169 ? 25.331 -20.095 31.469 1.00 33.66 169 SER A CA 1
ATOM 1339 C C . SER A 1 169 ? 25.984 -21.060 30.482 1.00 33.66 169 SER A C 1
ATOM 1341 O O . SER A 1 169 ? 26.502 -22.090 30.915 1.00 33.66 169 SER A O 1
ATOM 1343 N N . ASP A 1 170 ? 26.004 -20.698 29.199 1.00 30.67 170 ASP A N 1
ATOM 1344 C CA . ASP A 1 170 ? 27.032 -21.171 28.280 1.00 30.67 170 ASP A CA 1
ATOM 1345 C C . ASP A 1 170 ? 27.636 -19.977 27.540 1.00 30.67 170 ASP A C 1
ATOM 1347 O O . ASP A 1 170 ? 26.947 -19.117 26.985 1.00 30.67 170 ASP A O 1
ATOM 1351 N N . ASN A 1 171 ? 28.955 -19.897 27.647 1.00 41.28 171 ASN A N 1
ATOM 1352 C CA . ASN A 1 171 ? 29.797 -18.788 27.240 1.00 41.28 171 ASN A CA 1
ATOM 1353 C C . ASN A 1 171 ? 30.234 -19.033 25.794 1.00 41.28 171 ASN A C 1
ATOM 1355 O O . ASN A 1 171 ? 30.924 -20.012 25.515 1.00 41.28 171 ASN A O 1
ATOM 1359 N N . SER A 1 172 ? 29.895 -18.140 24.871 1.00 32.25 172 SER A N 1
ATOM 1360 C CA . SER A 1 172 ? 30.589 -18.046 23.586 1.00 32.25 172 SER A CA 1
ATOM 1361 C C . SER A 1 172 ? 30.561 -16.607 23.106 1.00 32.25 172 SER A C 1
ATOM 1363 O O . SER A 1 172 ? 29.549 -16.064 22.671 1.00 32.25 172 SER A O 1
ATOM 1365 N N . ALA A 1 173 ? 31.725 -15.990 23.269 1.00 41.66 173 ALA A N 1
ATOM 1366 C CA . ALA A 1 173 ? 32.087 -14.706 22.724 1.00 41.66 173 ALA A CA 1
ATOM 1367 C C . ALA A 1 173 ? 31.830 -14.669 21.219 1.00 41.66 173 ALA A C 1
ATOM 1369 O O . ALA A 1 173 ? 32.266 -15.574 20.514 1.00 41.66 173 ALA A O 1
ATOM 1370 N N . SER A 1 174 ? 31.179 -13.600 20.757 1.00 43.56 174 SER A N 1
ATOM 1371 C CA . SER A 1 174 ? 31.475 -12.844 19.527 1.00 43.56 174 SER A CA 1
ATOM 1372 C C . SER A 1 174 ? 30.208 -12.181 18.986 1.00 43.56 174 SER A C 1
ATOM 1374 O O . SER A 1 174 ? 29.555 -12.686 18.085 1.00 43.56 174 SER A O 1
ATOM 1376 N N . ASN A 1 175 ? 29.874 -10.990 19.485 1.00 38.59 175 ASN A N 1
ATOM 1377 C CA . ASN A 1 175 ? 29.751 -9.877 18.549 1.00 38.59 175 ASN A CA 1
ATOM 1378 C C . ASN A 1 175 ? 29.742 -8.525 19.249 1.00 38.59 175 ASN A C 1
ATOM 1380 O O . ASN A 1 175 ? 29.128 -8.321 20.292 1.00 38.59 175 ASN A O 1
ATOM 1384 N N . LEU A 1 176 ? 30.487 -7.620 18.637 1.00 41.47 176 LEU A N 1
ATOM 1385 C CA . LEU A 1 176 ? 30.845 -6.311 19.134 1.00 41.47 176 LEU A CA 1
ATOM 1386 C C . LEU A 1 176 ? 29.622 -5.402 19.290 1.00 41.47 176 LEU A C 1
ATOM 1388 O O . LEU A 1 176 ? 28.864 -5.132 18.362 1.00 41.47 176 LEU A O 1
ATOM 1392 N N . LEU A 1 177 ? 29.517 -4.897 20.508 1.00 45.19 177 LEU A N 1
ATOM 1393 C CA . LEU A 1 177 ? 28.736 -3.768 20.971 1.00 45.19 177 LEU A CA 1
ATOM 1394 C C . LEU A 1 177 ? 29.009 -2.498 20.139 1.00 45.19 177 LEU A C 1
ATOM 1396 O O . LEU A 1 177 ? 30.149 -2.033 20.103 1.00 45.19 177 LEU A O 1
ATOM 1400 N N . ARG A 1 178 ? 27.964 -1.856 19.594 1.00 42.28 178 ARG A N 1
ATOM 1401 C CA . ARG A 1 178 ? 27.907 -0.381 19.521 1.00 42.28 178 ARG A CA 1
ATOM 1402 C C . ARG A 1 178 ? 26.475 0.156 19.385 1.00 42.28 178 ARG A C 1
ATOM 1404 O O . ARG A 1 178 ? 25.998 0.391 18.283 1.00 42.28 178 ARG A O 1
ATOM 1411 N N . LEU A 1 179 ? 25.827 0.433 20.518 1.00 41.78 179 LEU A N 1
ATOM 1412 C CA . LEU A 1 179 ? 24.789 1.469 20.633 1.00 41.78 179 LEU A CA 1
ATOM 1413 C C . LEU A 1 179 ? 25.301 2.547 21.614 1.00 41.78 179 LEU A C 1
ATOM 1415 O O . LEU A 1 179 ? 25.923 2.185 22.615 1.00 41.78 179 LEU A O 1
ATOM 1419 N N . PRO A 1 180 ? 25.104 3.852 21.340 1.00 52.19 180 PRO A N 1
ATOM 1420 C CA . PRO A 1 180 ? 25.611 4.933 22.187 1.00 52.19 180 PRO A CA 1
ATOM 1421 C C . PRO A 1 180 ? 24.727 5.180 23.429 1.00 52.19 180 PRO A C 1
ATOM 1423 O O . PRO A 1 180 ? 23.536 4.863 23.406 1.00 52.19 180 PRO A O 1
ATOM 1426 N N . PRO A 1 181 ? 25.280 5.766 24.511 1.00 45.00 181 PRO A N 1
ATOM 1427 C CA . PRO A 1 181 ? 24.542 6.018 25.744 1.00 45.00 181 PRO A CA 1
ATOM 1428 C C . PRO A 1 181 ? 23.664 7.274 25.660 1.00 45.00 181 PRO A C 1
ATOM 1430 O O . PRO A 1 181 ? 24.061 8.310 25.130 1.00 45.00 181 PRO A O 1
ATOM 1433 N N . SER A 1 182 ? 22.481 7.186 26.266 1.00 36.62 182 SER A N 1
ATOM 1434 C CA . SER A 1 182 ? 21.610 8.311 26.598 1.00 36.62 182 SER A CA 1
ATOM 1435 C C . SER A 1 182 ? 22.096 9.018 27.868 1.00 36.62 182 SER A C 1
ATOM 1437 O O . SER A 1 182 ? 22.129 8.399 28.934 1.00 36.62 182 SER A O 1
ATOM 1439 N N . THR A 1 183 ? 22.380 10.319 27.797 1.00 36.22 183 THR A N 1
ATOM 1440 C CA . THR A 1 183 ? 22.523 11.189 28.975 1.00 36.22 183 THR A CA 1
ATOM 1441 C C . THR A 1 183 ? 21.607 12.405 28.840 1.00 36.22 183 THR A C 1
ATOM 1443 O O . THR A 1 183 ? 21.523 13.043 27.794 1.00 36.22 183 THR A O 1
ATOM 1446 N N . LYS A 1 184 ? 20.859 12.692 29.909 1.00 36.25 184 LYS A N 1
ATOM 1447 C CA . LYS A 1 184 ? 20.018 13.883 30.061 1.00 36.25 184 LYS A CA 1
ATOM 1448 C C . LYS A 1 184 ? 20.809 14.962 30.805 1.00 36.25 184 LYS A C 1
ATOM 1450 O O . LYS A 1 184 ? 21.255 14.674 31.912 1.00 36.25 184 LYS A O 1
ATOM 1455 N N . SER A 1 185 ? 20.841 16.192 30.287 1.00 30.98 185 SER A N 1
ATOM 1456 C CA . SER A 1 185 ? 20.733 17.425 31.093 1.00 30.98 185 SER A CA 1
ATOM 1457 C C . SER A 1 185 ? 20.570 18.696 30.233 1.00 30.98 185 SER A C 1
ATOM 1459 O O . SER A 1 185 ? 21.364 18.980 29.349 1.00 30.98 185 SER A O 1
ATOM 1461 N N . ASN A 1 186 ? 19.500 19.433 30.554 1.00 29.67 186 ASN A N 1
ATOM 1462 C CA . ASN A 1 186 ? 19.227 20.876 30.446 1.00 29.67 186 ASN A CA 1
ATOM 1463 C C . ASN A 1 186 ? 19.591 21.730 29.207 1.00 29.67 186 ASN A C 1
ATOM 1465 O O . ASN A 1 186 ? 20.733 22.107 28.986 1.00 29.67 186 ASN A O 1
ATOM 1469 N N . ALA A 1 187 ? 18.512 22.206 28.569 1.00 33.47 187 ALA A N 1
ATOM 1470 C CA . ALA A 1 187 ? 18.148 23.609 28.312 1.00 33.47 187 ALA A CA 1
ATOM 1471 C C . ALA A 1 187 ? 19.219 24.602 27.814 1.00 33.47 187 ALA A C 1
ATOM 1473 O O . ALA A 1 187 ? 19.982 25.151 28.603 1.00 33.47 187 ALA A O 1
ATOM 1474 N N . SER A 1 188 ? 19.125 24.987 26.535 1.00 32.34 188 SER A N 1
ATOM 1475 C CA . SER A 1 188 ? 18.920 26.382 26.081 1.00 32.34 188 SER A CA 1
ATOM 1476 C C . SER A 1 188 ? 19.040 26.503 24.553 1.00 32.34 188 SER A C 1
ATOM 1478 O O . SER A 1 188 ? 19.854 25.829 23.938 1.00 32.34 188 SER A O 1
ATOM 1480 N N . GLY A 1 189 ? 18.235 27.395 23.963 1.00 32.44 189 GLY A N 1
ATOM 1481 C CA . GLY A 1 189 ? 18.570 28.113 22.726 1.00 32.44 189 GLY A CA 1
ATOM 1482 C C . GLY A 1 189 ? 18.459 27.345 21.409 1.00 32.44 189 GLY A C 1
ATOM 1483 O O . GLY A 1 189 ? 19.381 26.662 20.987 1.00 32.44 189 GLY A O 1
ATOM 1484 N N . ALA A 1 190 ? 17.345 27.544 20.709 1.00 42.00 190 ALA A N 1
ATOM 1485 C CA . ALA A 1 190 ? 17.153 27.120 19.331 1.00 42.00 190 ALA A CA 1
ATOM 1486 C C . ALA A 1 190 ? 18.149 27.797 18.368 1.00 42.00 190 ALA A C 1
ATOM 1488 O O . ALA A 1 190 ? 18.195 29.023 18.277 1.00 42.00 190 ALA A O 1
ATOM 1489 N N . SER A 1 191 ? 18.869 26.996 17.583 1.00 32.62 191 SER A N 1
ATOM 1490 C CA . SER A 1 191 ? 19.509 27.421 16.335 1.00 32.62 191 SER A CA 1
ATOM 1491 C C . SER A 1 191 ? 19.510 26.254 15.342 1.00 32.62 191 SER A C 1
ATOM 1493 O O . SER A 1 191 ? 20.367 25.376 15.352 1.00 32.62 191 SER A O 1
ATOM 1495 N N . ASN A 1 192 ? 18.493 26.226 14.479 1.00 38.03 192 ASN A N 1
ATOM 1496 C CA . ASN A 1 192 ? 18.444 25.319 13.337 1.00 38.03 192 ASN A CA 1
ATOM 1497 C C . ASN A 1 192 ? 19.458 25.787 12.286 1.00 38.03 192 ASN A C 1
ATOM 1499 O O . ASN A 1 192 ? 19.206 26.750 11.563 1.00 38.03 192 ASN A O 1
ATOM 1503 N N . THR A 1 193 ? 20.578 25.082 12.163 1.00 39.25 193 THR A N 1
ATOM 1504 C CA . THR A 1 193 ? 21.398 25.079 10.950 1.00 39.25 193 THR A CA 1
ATOM 1505 C C . THR A 1 193 ? 20.948 23.899 10.094 1.00 39.25 193 THR A C 1
ATOM 1507 O O . THR A 1 193 ? 21.340 22.756 10.312 1.00 39.25 193 THR A O 1
ATOM 1510 N N . SER A 1 194 ? 20.061 24.159 9.132 1.00 38.69 194 SER A N 1
ATOM 1511 C CA . SER A 1 194 ? 19.732 23.170 8.103 1.00 38.69 194 SER A CA 1
ATOM 1512 C C . SER A 1 194 ? 20.601 23.421 6.877 1.00 38.69 194 SER A C 1
ATOM 1514 O O . SER A 1 194 ? 20.672 24.529 6.348 1.00 38.69 194 SER A O 1
ATOM 1516 N N . SER A 1 195 ? 21.305 22.368 6.471 1.00 43.69 195 SER A N 1
ATOM 1517 C CA . SER A 1 195 ? 21.999 22.239 5.198 1.00 43.69 195 SER A CA 1
ATOM 1518 C C . SER A 1 195 ? 21.020 22.504 4.054 1.00 43.69 195 SER A C 1
ATOM 1520 O O . SER A 1 195 ? 20.096 21.722 3.828 1.00 43.69 195 SER A O 1
ATOM 1522 N N . SER A 1 196 ? 21.207 23.620 3.357 1.00 46.38 196 SER A N 1
ATOM 1523 C CA . SER A 1 196 ? 20.371 24.037 2.238 1.00 46.38 196 SER A CA 1
ATOM 1524 C C . SER A 1 196 ? 20.596 23.137 1.022 1.00 46.38 196 SER A C 1
ATOM 1526 O O . SER A 1 196 ? 21.644 23.223 0.378 1.00 46.38 196 SER A O 1
ATOM 1528 N N . ASN A 1 197 ? 19.595 22.325 0.677 1.00 52.41 197 ASN A N 1
ATOM 1529 C CA . ASN A 1 197 ? 19.457 21.783 -0.669 1.00 52.41 197 ASN A CA 1
ATOM 1530 C C . ASN A 1 197 ? 18.988 22.917 -1.587 1.00 52.41 197 ASN A C 1
ATOM 1532 O O . ASN A 1 197 ? 18.020 23.621 -1.302 1.00 52.41 197 ASN A O 1
ATOM 1536 N N . GLN A 1 198 ? 19.687 23.094 -2.705 1.00 55.00 198 GLN A N 1
ATOM 1537 C CA . GLN A 1 198 ? 19.501 24.202 -3.645 1.00 55.00 198 GLN A CA 1
ATOM 1538 C C . GLN A 1 198 ? 18.104 24.231 -4.311 1.00 55.00 198 GLN A C 1
ATOM 1540 O O . GLN A 1 198 ? 17.728 25.251 -4.886 1.00 55.00 198 GLN A O 1
ATOM 1545 N N . GLY A 1 199 ? 17.332 23.140 -4.214 1.00 60.44 199 GLY A N 1
ATOM 1546 C CA . GLY A 1 199 ? 15.984 23.016 -4.780 1.00 60.44 199 GLY A CA 1
ATOM 1547 C C . GLY A 1 199 ? 14.908 23.821 -4.041 1.00 60.44 199 GLY A C 1
ATOM 1548 O O . GLY A 1 199 ? 14.069 24.445 -4.685 1.00 60.44 199 GLY A O 1
ATOM 1549 N N . ASP A 1 200 ? 14.976 23.913 -2.710 1.00 60.12 200 ASP A N 1
ATOM 1550 C CA . ASP A 1 200 ? 13.891 24.507 -1.906 1.00 60.12 200 ASP A CA 1
ATOM 1551 C C . ASP A 1 200 ? 13.838 26.043 -1.989 1.00 60.12 200 ASP A C 1
ATOM 1553 O O . ASP A 1 200 ? 12.795 26.665 -1.776 1.00 60.12 200 ASP A O 1
ATOM 1557 N N . ILE A 1 201 ? 14.958 26.682 -2.345 1.00 65.38 201 ILE A N 1
ATOM 1558 C CA . ILE A 1 201 ? 15.075 28.148 -2.415 1.00 65.38 201 ILE A CA 1
ATOM 1559 C C . ILE A 1 201 ? 14.241 28.724 -3.570 1.00 65.38 201 ILE A C 1
ATOM 1561 O O . ILE A 1 201 ? 13.751 29.854 -3.475 1.00 65.38 201 ILE A O 1
ATOM 1565 N N . MET A 1 202 ? 14.074 27.979 -4.666 1.00 67.94 202 MET A N 1
ATOM 1566 C CA . MET A 1 202 ? 13.287 28.436 -5.816 1.00 67.94 202 MET A CA 1
ATOM 1567 C C . MET A 1 202 ? 11.786 28.304 -5.555 1.00 67.94 202 MET A C 1
ATOM 1569 O O . MET A 1 202 ? 11.039 29.242 -5.843 1.00 67.94 202 MET A O 1
ATOM 1573 N N . ASP A 1 203 ? 11.357 27.218 -4.912 1.00 70.69 203 ASP A N 1
ATOM 1574 C CA . ASP A 1 203 ? 9.954 27.030 -4.532 1.00 70.69 203 ASP A CA 1
ATOM 1575 C C . ASP A 1 203 ? 9.518 28.005 -3.433 1.00 70.69 203 ASP A C 1
ATOM 1577 O O . ASP A 1 203 ? 8.438 28.595 -3.520 1.00 70.69 203 ASP A O 1
ATOM 1581 N N . GLN A 1 204 ? 10.391 28.299 -2.463 1.00 70.75 204 GLN A N 1
ATOM 1582 C CA . GLN A 1 204 ? 10.121 29.331 -1.456 1.00 70.75 204 GLN A CA 1
ATOM 1583 C C . GLN A 1 204 ? 10.021 30.737 -2.059 1.00 70.75 204 GLN A C 1
ATOM 1585 O O . GLN A 1 204 ? 9.161 31.522 -1.649 1.00 70.75 204 GLN A O 1
ATOM 1590 N N . ARG A 1 205 ? 10.845 31.073 -3.064 1.00 69.25 205 ARG A N 1
ATOM 1591 C CA . ARG A 1 205 ? 10.700 32.348 -3.792 1.00 69.25 205 ARG A CA 1
ATOM 1592 C C . ARG A 1 205 ? 9.394 32.411 -4.576 1.00 69.25 205 ARG A C 1
ATOM 1594 O O . ARG A 1 205 ? 8.749 33.457 -4.571 1.00 69.25 205 ARG A O 1
ATOM 1601 N N . ARG A 1 206 ? 8.982 31.308 -5.207 1.00 72.12 206 ARG A N 1
ATOM 1602 C CA . ARG A 1 206 ? 7.733 31.240 -5.977 1.00 72.12 206 ARG A CA 1
ATOM 1603 C C . ARG A 1 206 ? 6.499 31.395 -5.084 1.00 72.12 206 ARG A C 1
ATOM 1605 O O . ARG A 1 206 ? 5.601 32.160 -5.428 1.00 72.12 206 ARG A O 1
ATOM 1612 N N . ALA A 1 207 ? 6.492 30.753 -3.917 1.00 71.44 207 ALA A N 1
ATOM 1613 C CA . ALA A 1 207 ? 5.410 30.873 -2.939 1.00 71.44 207 ALA A CA 1
ATOM 1614 C C . ALA A 1 207 ? 5.302 32.293 -2.347 1.00 71.44 207 ALA A C 1
ATOM 1616 O O . ALA A 1 207 ? 4.202 32.829 -2.200 1.00 71.44 207 ALA A O 1
ATOM 1617 N N . ASN A 1 208 ? 6.436 32.940 -2.057 1.00 73.06 208 ASN A N 1
ATOM 1618 C CA . ASN A 1 208 ? 6.440 34.305 -1.524 1.00 73.06 208 ASN A CA 1
ATOM 1619 C C . ASN A 1 208 ? 6.034 35.363 -2.565 1.00 73.06 208 ASN A C 1
ATOM 1621 O O . ASN A 1 208 ? 5.405 36.353 -2.197 1.00 73.06 208 ASN A O 1
ATOM 1625 N N . ALA A 1 209 ? 6.338 35.154 -3.852 1.00 71.75 209 ALA A N 1
ATOM 1626 C CA . ALA A 1 209 ? 5.899 36.051 -4.924 1.00 71.75 209 ALA A CA 1
ATOM 1627 C C . ALA A 1 209 ? 4.368 36.064 -5.067 1.00 71.75 209 ALA A C 1
ATOM 1629 O O . ALA A 1 209 ? 3.759 37.130 -5.065 1.00 71.75 209 ALA A O 1
ATOM 1630 N N . GLN A 1 210 ? 3.734 34.887 -5.071 1.00 67.81 210 GLN A N 1
ATOM 1631 C CA . GLN A 1 210 ? 2.274 34.783 -5.173 1.00 67.81 210 GLN A CA 1
ATOM 1632 C C . GLN A 1 210 ? 1.554 35.454 -3.998 1.00 67.81 210 GLN A C 1
ATOM 1634 O O . GLN A 1 210 ? 0.495 36.047 -4.176 1.00 67.81 210 GLN A O 1
ATOM 1639 N N . ARG A 1 211 ? 2.133 35.410 -2.793 1.00 61.75 211 ARG A N 1
ATOM 1640 C CA . ARG A 1 211 ? 1.532 36.017 -1.598 1.00 61.75 211 ARG A CA 1
ATOM 1641 C C . ARG A 1 211 ? 1.519 37.551 -1.632 1.00 61.75 211 ARG A C 1
ATOM 1643 O O . ARG A 1 211 ? 0.608 38.150 -1.064 1.00 61.75 211 ARG A O 1
ATOM 1650 N N . ASN A 1 212 ? 2.497 38.176 -2.288 1.00 60.69 212 ASN A N 1
ATOM 1651 C CA . ASN A 1 212 ? 2.583 39.635 -2.392 1.00 60.69 212 ASN A CA 1
ATOM 1652 C C . ASN A 1 212 ? 1.654 40.218 -3.468 1.00 60.69 212 ASN A C 1
ATOM 1654 O O . ASN A 1 212 ? 1.179 41.339 -3.297 1.00 60.69 212 ASN A O 1
ATOM 1658 N N . ASP A 1 213 ? 1.333 39.465 -4.523 1.00 59.69 213 ASP A N 1
ATOM 1659 C CA . ASP A 1 213 ? 0.439 39.945 -5.587 1.00 59.69 213 ASP A CA 1
ATOM 1660 C C . ASP A 1 213 ? -1.022 40.084 -5.121 1.00 59.69 213 ASP A C 1
ATOM 1662 O O . ASP A 1 213 ? -1.712 41.020 -5.527 1.00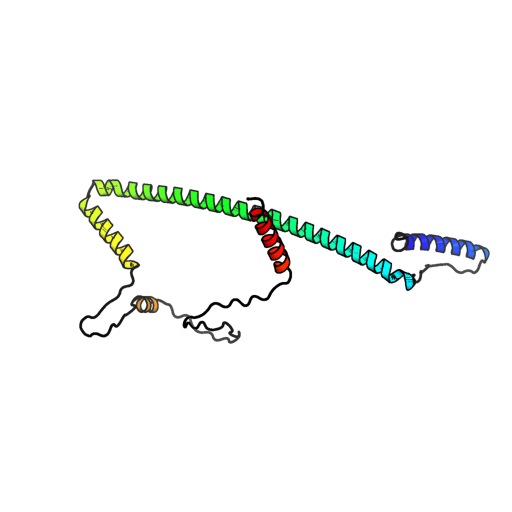 59.69 213 ASP A O 1
ATOM 1666 N N . TYR A 1 214 ? -1.487 39.235 -4.196 1.00 59.53 214 TYR A N 1
ATOM 1667 C CA . TYR A 1 214 ? -2.847 39.340 -3.643 1.00 59.53 214 TYR A CA 1
ATOM 1668 C C . TYR A 1 214 ? -3.052 40.540 -2.707 1.00 59.53 214 TYR A C 1
ATOM 1670 O O . TYR A 1 214 ? -4.177 41.006 -2.559 1.00 59.53 214 TYR A O 1
ATOM 1678 N N . GLN A 1 215 ? -1.992 41.061 -2.085 1.00 56.50 215 GLN A N 1
ATOM 1679 C CA . GLN A 1 215 ? -2.090 42.214 -1.177 1.00 56.50 215 GLN A CA 1
ATOM 1680 C C . GLN A 1 215 ? -2.089 43.560 -1.919 1.00 56.50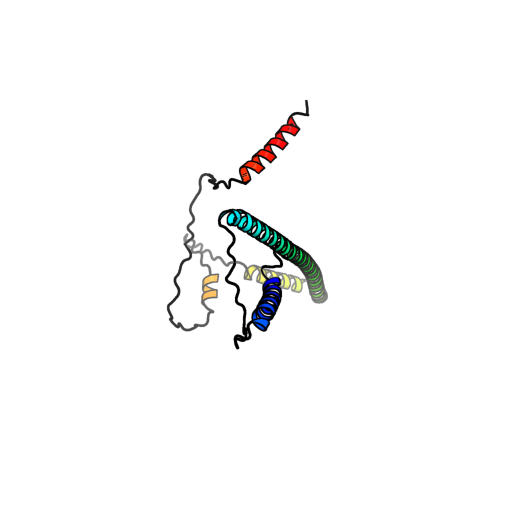 215 GLN A C 1
ATOM 1682 O O . GLN A 1 215 ? -2.351 44.589 -1.309 1.00 56.50 215 GLN A O 1
ATOM 1687 N N . ARG A 1 216 ? -1.811 43.575 -3.232 1.00 56.25 216 ARG A N 1
ATOM 1688 C CA . ARG A 1 216 ? -1.668 44.813 -4.016 1.00 56.25 216 ARG A CA 1
ATOM 1689 C C . ARG A 1 216 ? -2.879 45.170 -4.883 1.00 56.25 216 ARG A C 1
ATOM 1691 O O . ARG A 1 216 ? -2.871 46.227 -5.499 1.00 56.25 216 ARG A O 1
ATOM 1698 N N . GLN A 1 217 ? -3.901 44.314 -4.946 1.00 54.62 217 GLN A N 1
ATOM 1699 C CA . GLN A 1 217 ? -5.136 44.560 -5.714 1.00 54.62 217 GLN A CA 1
ATOM 1700 C C . GLN A 1 217 ? -6.336 44.961 -4.832 1.00 54.62 217 GLN A C 1
ATOM 1702 O O . GLN A 1 217 ? -7.478 44.868 -5.272 1.00 54.62 217 GLN A O 1
ATOM 1707 N N . GLY A 1 218 ? -6.087 45.365 -3.583 1.00 57.81 218 GLY A N 1
ATOM 1708 C CA . GLY A 1 218 ? -7.116 45.632 -2.573 1.00 57.81 218 GLY A CA 1
ATOM 1709 C C . GLY A 1 218 ? -7.143 47.055 -2.009 1.00 57.81 218 GLY A C 1
ATOM 1710 O O . GLY A 1 218 ? -7.574 47.203 -0.870 1.00 57.81 218 GLY A O 1
ATOM 1711 N N . GLU A 1 219 ? -6.699 48.063 -2.765 1.00 47.78 219 GLU A N 1
ATOM 1712 C CA . GLU A 1 219 ? -6.988 49.488 -2.508 1.00 47.78 219 GLU A CA 1
ATOM 1713 C C . GLU A 1 219 ? -7.409 50.197 -3.797 1.00 47.78 219 GLU A C 1
ATOM 1715 O O . GLU A 1 219 ? -6.783 49.927 -4.850 1.00 47.78 219 GLU A O 1
#

Secondary structure (DSSP, 8-state):
--HHHHTHHHHHHHHHHHHHHHHHGGGT--------PPP--PPPHHHHHHHHHHHHHHHHHHHHHHHHHHHHHHHHHHHHHHHHHHHHHHHHHHHHHHHHHHHHHHHHHHHHHHHHH-HHHHHHHHHHHHHHHHHHTS------TTSS------HHHHHHTS----PPP----------PPP---------------TTHHHHHHHHHHHHHHTTSS--

Sequence (219 aa):
MDRILTEGRTVIRSDTQRELEETIKPYNMGITLLDVNFQAARPPEEVKAAFDDAIAARENEQQYIREAEAYTNEVQPRANGQAQRILEEARAYKTQTILEAQGEVARFAKILPEYKAAPQITRERLYIETMEKVLSHTRKVLVNDKSGNLMVLPLDQMLKGGNAPAAKSDNSASNLLRLPPSTKSNASGASNTSSSNQGDIMDQRRANAQRNDYQRQGE

InterPro domains:
  IPR001107 Band 7 domain [PF01145] (3-70)
  IPR010201 HflK [TIGR01933] (1-156)
  IPR010201 HflK [cd03404] (1-141)
  IPR036013 Band 7/SPFH domain superfamily [G3DSA:3.30.479.30] (1-57)
  IPR050710 Band 7/mec-2 domain-containing protein [PTHR43327] (6-165)

pLDDT: mean 74.54, std 20.83, range [29.67, 98.56]

Organism: Salmonella enterica I (NCBI:txid59201)

Radius of gyration: 43.32 Å; chains: 1; bounding box: 74×76×128 Å

Foldseek 3Di:
DVCCQPPVVVVVFVVVQVVVCVVCVVVPPPDDDDGDDDDDDDDDPVCPVVVVVVVVVVVVVVVVVVVVVVVVVVVPVVVVVVVVVVVVVVVVVVVVVVVVVVVVVVVCVVCVVVCVVPVPVSVVVVVVVVCCVVVVPDFDFDADPPDPDRPGDRVVVVVVVVDDDDDDDDDDDDDDDDDDDDDDDDDDDDDDPDDDDPVVVVVVVVVVVVVVVVVPVPD